Protein AF-G8RQY1-F1 (afdb_monomer)

Sequence (190 aa):
MSPGAAPQVNPARIDRARDELPDGYEVANIAGPVRTAVWWGFGAQSTADPPQCGVLADPVVDAASTRGWSGSGAGGIVYAVVSESAEGLDPAVSAECDRWSLSGGHADGTVTSTAAPTIEGAATVAMTTDTTTVVEGGTETHSHADTVVAHLRNHVVVVSVVTDPGSPNPRLGADFANELMVKTVAALRS

Solvent-accessible surface area (backbone atoms only — not comparable to full-atom values): 10119 Å² total; per-residue (Å²): 134,80,82,73,80,75,73,63,78,39,72,89,30,49,69,64,42,59,77,74,55,68,88,81,48,51,74,46,82,40,71,43,75,74,51,49,48,45,70,51,65,32,46,98,76,50,45,35,47,60,62,78,44,36,48,77,50,39,57,74,56,45,33,88,58,26,37,35,33,37,33,42,42,91,20,26,39,38,36,42,38,34,22,38,16,96,60,68,80,58,66,65,49,67,68,71,42,45,64,36,36,41,38,20,95,53,24,41,31,44,39,34,56,51,91,44,60,92,48,92,85,41,56,57,48,19,36,40,36,45,24,41,33,50,47,99,86,70,54,74,47,61,33,42,27,21,34,31,40,37,32,44,77,53,31,39,35,42,24,38,30,30,35,57,70,86,59,92,50,72,67,59,45,56,69,54,28,39,52,49,44,55,47,33,55,50,36,21,47,103

Radius of gyration: 16.2 Å; Cα contacts (8 Å, |Δi|>4): 430; chains: 1; bounding box: 56×38×37 Å

Secondary structure (DSSP, 8-state):
-PPPPPPPP-GGGGGGGGGGSPTTPEEEEE-S---HHHHTT--TT-EEESGGGHHHHS----TTT-EEEEEEETTEEEEEEEEE-S-PPPHHHHHH-SEEEEEETTEEEEEEEE-PPP-TT-EEEEEEEEEEEE-TTS-EEEEEEEEEEEEETTEEEEEEEEEPTT-SSPPP-HHHHHHHHHHHHHHHH-

Mean predicted aligned error: 4.66 Å

InterPro domains:
  IPR041313 Domain of unknown function DUF5642 [PF18702] (10-189)

Structure (mmCIF, N/CA/C/O backbone):
data_AF-G8RQY1-F1
#
_entry.id   AF-G8RQY1-F1
#
loop_
_atom_site.group_PDB
_atom_site.id
_atom_site.type_symbol
_atom_site.label_atom_id
_atom_site.label_alt_id
_atom_site.label_comp_id
_atom_site.label_asym_id
_atom_site.label_entity_id
_atom_site.label_seq_id
_atom_site.pdbx_PDB_ins_code
_atom_site.Cartn_x
_atom_site.Cartn_y
_atom_site.Cartn_z
_atom_site.occupancy
_atom_site.B_iso_or_equiv
_atom_site.auth_seq_id
_atom_site.auth_comp_id
_atom_site.auth_asym_id
_atom_site.auth_atom_id
_atom_site.pdbx_PDB_model_num
ATOM 1 N N . MET A 1 1 ? -32.869 -2.550 15.021 1.00 40.47 1 MET A N 1
ATOM 2 C CA . MET A 1 1 ? -31.566 -3.211 14.810 1.00 40.47 1 MET A CA 1
ATOM 3 C C . MET A 1 1 ? -30.500 -2.240 15.275 1.00 40.47 1 MET A C 1
ATOM 5 O O . MET A 1 1 ? -30.324 -1.214 14.636 1.00 40.47 1 MET A O 1
ATOM 9 N N . SER A 1 2 ? -29.889 -2.485 16.433 1.00 41.94 2 SER A N 1
ATOM 10 C CA . SER A 1 2 ? -28.715 -1.712 16.849 1.00 41.94 2 SER A CA 1
ATOM 11 C C . SER A 1 2 ? -27.546 -2.099 15.941 1.00 41.94 2 SER A C 1
ATOM 13 O O . SER A 1 2 ? -27.403 -3.293 15.669 1.00 41.94 2 SER A O 1
ATOM 15 N N . PRO A 1 3 ? -26.730 -1.153 15.449 1.00 50.34 3 PRO A N 1
ATOM 16 C CA . PRO A 1 3 ? -25.522 -1.512 14.723 1.00 50.34 3 PRO A CA 1
ATOM 17 C C . PRO A 1 3 ? -24.622 -2.311 15.672 1.00 50.34 3 PRO A C 1
ATOM 19 O O . PRO A 1 3 ? -24.328 -1.860 16.781 1.00 50.34 3 PRO A O 1
ATOM 22 N N . GLY A 1 4 ? -24.244 -3.528 15.271 1.00 50.59 4 GLY A N 1
ATOM 23 C CA . GLY A 1 4 ? -23.277 -4.329 16.015 1.00 50.59 4 GLY A CA 1
ATOM 24 C C . GLY A 1 4 ? -21.972 -3.548 16.164 1.00 50.59 4 GLY A C 1
ATOM 25 O O . GLY A 1 4 ? -21.551 -2.844 15.243 1.00 50.59 4 GLY A O 1
ATOM 26 N N . ALA A 1 5 ? -21.341 -3.622 17.336 1.00 59.84 5 ALA A N 1
ATOM 27 C CA . ALA A 1 5 ? -20.036 -3.008 17.534 1.00 59.84 5 ALA A CA 1
ATOM 28 C C . ALA A 1 5 ? -19.050 -3.635 16.538 1.00 59.84 5 ALA A C 1
ATOM 30 O O . ALA A 1 5 ? -18.829 -4.843 16.589 1.00 59.84 5 ALA A O 1
ATOM 31 N N . ALA A 1 6 ? -18.497 -2.840 15.610 1.00 62.38 6 ALA A N 1
ATOM 32 C CA . ALA A 1 6 ? -17.527 -3.394 14.668 1.00 62.38 6 ALA A CA 1
ATOM 33 C C . ALA A 1 6 ? -16.350 -4.028 15.433 1.00 62.38 6 ALA A C 1
ATOM 35 O O . ALA A 1 6 ? -15.959 -3.474 16.472 1.00 62.38 6 ALA A O 1
ATOM 36 N N . PRO A 1 7 ? -15.802 -5.152 14.931 1.00 71.31 7 PRO A N 1
ATOM 37 C CA . PRO A 1 7 ? -14.767 -5.909 15.621 1.00 71.31 7 PRO A CA 1
ATOM 38 C C . PRO A 1 7 ? -13.574 -5.030 16.000 1.00 71.31 7 PRO A C 1
ATOM 40 O O . PRO A 1 7 ? -13.134 -4.189 15.212 1.00 71.31 7 PRO A O 1
ATOM 43 N N . GLN A 1 8 ? -13.056 -5.220 17.212 1.00 87.31 8 GLN A N 1
ATOM 44 C CA . GLN A 1 8 ? -11.884 -4.498 17.698 1.00 87.31 8 GLN A CA 1
ATOM 45 C C . GLN A 1 8 ? -10.637 -4.925 16.910 1.00 87.31 8 GLN A C 1
ATOM 47 O O . GLN A 1 8 ? -10.380 -6.115 16.752 1.00 87.31 8 GLN A O 1
ATOM 52 N N . VAL A 1 9 ? -9.854 -3.954 16.439 1.00 94.81 9 VAL A N 1
ATOM 53 C CA . VAL A 1 9 ? -8.557 -4.190 15.789 1.00 94.81 9 VAL A CA 1
ATOM 54 C C . VAL A 1 9 ? -7.485 -4.375 16.864 1.00 94.81 9 VAL A C 1
ATOM 56 O O . VAL A 1 9 ? -7.380 -3.560 17.779 1.00 94.81 9 VAL A O 1
ATOM 59 N N . ASN A 1 10 ? -6.688 -5.441 16.758 1.00 95.81 10 ASN A N 1
ATOM 60 C CA . ASN A 1 10 ? -5.531 -5.696 17.613 1.00 95.81 10 ASN A CA 1
ATOM 61 C C . ASN A 1 10 ? -4.245 -5.799 16.768 1.00 95.81 10 ASN A C 1
ATOM 63 O O . ASN A 1 10 ? -3.972 -6.868 16.211 1.00 95.81 10 ASN A O 1
ATOM 67 N N . PRO A 1 11 ? -3.411 -4.740 16.731 1.00 95.88 11 PRO A N 1
ATOM 68 C CA . PRO A 1 11 ? -2.150 -4.716 15.986 1.00 95.88 11 PRO A CA 1
ATOM 69 C C . PRO A 1 11 ? -1.164 -5.841 16.317 1.00 95.88 11 PRO A C 1
ATOM 71 O O . PRO A 1 11 ? -0.344 -6.207 15.483 1.00 95.88 11 PRO A O 1
ATOM 74 N N . ALA A 1 12 ? -1.229 -6.433 17.516 1.00 95.81 12 ALA A N 1
ATOM 75 C CA . ALA A 1 12 ? -0.355 -7.546 17.896 1.00 95.81 12 ALA A CA 1
ATOM 76 C C . ALA A 1 12 ? -0.603 -8.831 17.086 1.00 95.81 12 ALA A C 1
ATOM 78 O O . ALA A 1 12 ? 0.172 -9.775 17.191 1.00 95.81 12 ALA A O 1
ATOM 79 N N . ARG A 1 13 ? -1.695 -8.898 16.318 1.00 97.25 13 ARG A N 1
ATOM 80 C CA . ARG A 1 13 ? -2.082 -10.087 15.551 1.00 97.25 13 ARG A CA 1
ATOM 81 C C . ARG A 1 13 ? -1.624 -10.056 14.096 1.00 97.25 13 ARG A C 1
ATOM 83 O O . ARG A 1 13 ? -1.858 -11.037 13.398 1.00 97.25 13 ARG A O 1
ATOM 90 N N . ILE A 1 14 ? -0.964 -8.983 13.651 1.00 97.69 14 ILE A N 1
ATOM 91 C CA . ILE A 1 14 ? -0.516 -8.850 12.256 1.00 97.69 14 ILE A CA 1
ATOM 92 C C . ILE A 1 14 ? 0.430 -9.976 11.816 1.00 97.69 14 ILE A C 1
ATOM 94 O O . ILE A 1 14 ? 0.436 -10.366 10.652 1.00 97.69 14 ILE A O 1
ATOM 98 N N . ASP A 1 15 ? 1.167 -10.563 12.758 1.00 97.19 15 ASP A N 1
ATOM 99 C CA . ASP A 1 15 ? 2.101 -11.653 12.474 1.00 97.19 15 ASP A CA 1
ATOM 100 C C . ASP A 1 15 ? 1.413 -12.952 12.047 1.00 97.19 15 ASP A C 1
ATOM 102 O O . ASP A 1 15 ? 2.039 -13.774 11.391 1.00 97.19 15 ASP A O 1
ATOM 106 N N . ARG A 1 16 ? 0.118 -13.129 12.339 1.00 97.62 16 ARG A N 1
ATOM 107 C CA . ARG A 1 16 ? -0.638 -14.302 11.869 1.00 97.62 16 ARG A CA 1
ATOM 108 C C . ARG A 1 16 ? -0.797 -14.320 10.350 1.00 97.62 16 ARG A C 1
ATOM 110 O O . ARG A 1 16 ? -0.898 -15.387 9.769 1.00 97.62 16 ARG A O 1
ATOM 117 N N . ALA A 1 17 ? -0.794 -13.154 9.702 1.00 97.56 17 ALA A N 1
ATOM 118 C CA . ALA A 1 17 ? -0.895 -13.072 8.247 1.00 97.56 17 ALA A CA 1
ATOM 119 C C . ALA A 1 17 ? 0.365 -13.591 7.527 1.00 97.56 17 ALA A C 1
ATOM 121 O O . ALA A 1 17 ? 0.333 -13.786 6.317 1.00 97.56 17 ALA A O 1
ATOM 122 N N . ARG A 1 18 ? 1.470 -13.830 8.251 1.00 96.12 18 ARG A N 1
ATOM 123 C CA . ARG A 1 18 ? 2.696 -14.421 7.689 1.00 96.12 18 ARG A CA 1
ATOM 124 C C . ARG A 1 18 ? 2.479 -15.850 7.202 1.00 96.12 18 ARG A C 1
ATOM 126 O O . ARG A 1 18 ? 3.169 -16.266 6.281 1.00 96.12 18 ARG A O 1
ATOM 133 N N . ASP A 1 19 ? 1.514 -16.560 7.787 1.00 95.88 19 ASP A N 1
ATOM 134 C CA . ASP A 1 19 ? 1.173 -17.939 7.414 1.00 95.88 19 ASP A CA 1
ATOM 135 C C . ASP A 1 19 ? 0.596 -18.034 5.986 1.00 95.88 19 ASP A C 1
ATOM 137 O O . ASP A 1 19 ? 0.471 -19.123 5.437 1.00 95.88 19 ASP A O 1
ATOM 141 N N . GLU A 1 20 ? 0.269 -16.891 5.374 1.00 97.06 20 GLU A N 1
ATOM 142 C CA . GLU A 1 20 ? -0.231 -16.783 4.001 1.00 97.06 20 GLU A CA 1
ATOM 143 C C . GLU A 1 20 ? 0.880 -16.589 2.962 1.00 97.06 20 GLU A C 1
ATOM 145 O O . GLU A 1 20 ? 0.609 -16.566 1.759 1.00 97.06 20 GLU A O 1
ATOM 150 N N . LEU A 1 21 ? 2.128 -16.402 3.405 1.00 96.94 21 LEU A N 1
ATOM 151 C CA . LEU A 1 21 ? 3.260 -16.289 2.496 1.00 96.94 21 LEU A CA 1
ATOM 152 C C . LEU A 1 21 ? 3.557 -17.639 1.833 1.00 96.94 21 LEU A C 1
ATOM 154 O O . LEU A 1 21 ? 3.423 -18.684 2.474 1.00 96.94 21 LEU A O 1
ATOM 158 N N . PRO A 1 22 ? 4.025 -17.635 0.573 1.00 95.12 22 PRO A N 1
ATOM 159 C CA . PRO A 1 22 ? 4.578 -18.835 -0.031 1.00 95.12 22 PRO A CA 1
ATOM 160 C C . PRO A 1 22 ? 5.730 -19.410 0.803 1.00 95.12 22 PRO A C 1
ATOM 162 O O . PRO A 1 22 ? 6.479 -18.680 1.460 1.00 95.12 22 PRO A O 1
ATOM 165 N N . ASP A 1 23 ? 5.914 -20.725 0.714 1.00 94.00 23 ASP A N 1
ATOM 166 C CA . ASP A 1 23 ? 7.031 -21.402 1.365 1.00 94.00 23 ASP A CA 1
ATOM 167 C C . ASP A 1 23 ? 8.382 -20.786 0.960 1.00 94.00 23 ASP A C 1
ATOM 169 O O . ASP A 1 23 ? 8.622 -20.441 -0.200 1.00 94.00 23 ASP A O 1
ATOM 173 N N . GLY A 1 24 ? 9.297 -20.690 1.928 1.00 93.94 24 GLY A N 1
ATOM 174 C CA . GLY A 1 24 ? 10.663 -20.206 1.705 1.00 93.94 24 GLY A CA 1
ATOM 175 C C . GLY A 1 24 ? 10.841 -18.688 1.777 1.00 93.94 24 GLY A C 1
ATOM 176 O O . GLY A 1 24 ? 11.950 -18.214 1.545 1.00 93.94 24 GLY A O 1
ATOM 177 N N . TYR A 1 25 ? 9.797 -17.931 2.121 1.00 96.38 25 TYR A N 1
ATOM 178 C CA . TYR A 1 25 ? 9.917 -16.499 2.389 1.00 96.38 25 TYR A CA 1
ATOM 179 C C . TYR A 1 25 ? 10.754 -16.215 3.648 1.00 96.38 25 TYR A C 1
ATOM 181 O O . TYR A 1 25 ? 10.514 -16.770 4.722 1.00 96.38 25 TYR A O 1
ATOM 189 N N . GLU A 1 26 ? 11.708 -15.293 3.533 1.00 97.19 26 GLU A N 1
ATOM 190 C CA . GLU A 1 26 ? 12.501 -14.780 4.650 1.00 97.19 26 GLU A CA 1
ATOM 191 C C . GLU A 1 26 ? 11.821 -13.549 5.252 1.00 97.19 26 GLU A C 1
ATOM 193 O O . GLU A 1 26 ? 11.654 -12.533 4.575 1.00 97.19 26 GLU A O 1
ATOM 198 N N . VAL A 1 27 ? 11.422 -13.635 6.525 1.00 97.94 27 VAL A N 1
ATOM 199 C CA . VAL A 1 27 ? 10.607 -12.604 7.185 1.00 97.94 27 VAL A CA 1
ATOM 200 C C . VAL A 1 27 ? 11.439 -11.714 8.108 1.00 97.94 27 VAL A C 1
ATOM 202 O O . VAL A 1 27 ? 12.188 -12.201 8.956 1.00 97.94 27 VAL A O 1
ATOM 205 N N . ALA A 1 28 ? 11.230 -10.401 8.007 1.00 97.19 28 ALA A N 1
ATOM 206 C CA . ALA A 1 28 ? 11.768 -9.391 8.912 1.00 97.19 28 ALA A CA 1
ATOM 207 C C . ALA A 1 28 ? 10.644 -8.541 9.522 1.00 97.19 28 ALA A C 1
ATOM 209 O O . ALA A 1 28 ? 9.610 -8.309 8.901 1.00 97.19 28 ALA A O 1
ATOM 210 N N . ASN A 1 29 ? 10.844 -8.051 10.747 1.00 96.50 29 ASN A N 1
ATOM 211 C CA . ASN A 1 29 ? 9.884 -7.154 11.394 1.00 96.50 29 ASN A CA 1
ATOM 212 C C . ASN A 1 29 ? 10.020 -5.724 10.852 1.00 96.50 29 ASN A C 1
ATOM 214 O O . ASN A 1 29 ? 11.132 -5.242 10.635 1.00 96.50 29 ASN A O 1
ATOM 218 N N . ILE A 1 30 ? 8.892 -5.025 10.734 1.00 94.38 30 ILE A N 1
ATOM 219 C CA . ILE A 1 30 ? 8.819 -3.602 10.398 1.00 94.38 30 ILE A CA 1
ATOM 220 C C . ILE A 1 30 ? 8.285 -2.817 11.595 1.00 94.38 30 ILE A C 1
ATOM 222 O O . ILE A 1 30 ? 7.293 -3.194 12.221 1.00 94.38 30 ILE A O 1
ATOM 226 N N . ALA A 1 31 ? 8.942 -1.694 11.875 1.00 89.12 31 ALA A N 1
ATOM 227 C CA . ALA A 1 31 ? 8.503 -0.671 12.813 1.00 89.12 31 ALA A CA 1
ATOM 228 C C . ALA A 1 31 ? 8.910 0.717 12.288 1.00 89.12 31 ALA A C 1
ATOM 230 O O . ALA A 1 31 ? 9.860 0.832 11.511 1.00 89.12 31 ALA A O 1
ATOM 231 N N . GLY A 1 32 ? 8.220 1.768 12.738 1.00 85.31 32 GLY A N 1
ATOM 232 C CA . GLY A 1 32 ? 8.498 3.150 12.340 1.00 85.31 32 GLY A CA 1
ATOM 233 C C . GLY A 1 32 ? 7.621 3.653 11.182 1.00 85.31 32 GLY A C 1
ATOM 234 O O . GLY A 1 32 ? 6.502 3.168 11.003 1.00 85.31 32 GLY A O 1
ATOM 235 N N . PRO A 1 33 ? 8.073 4.668 10.423 1.00 80.12 33 PRO A N 1
ATOM 236 C CA . PRO A 1 33 ? 7.257 5.293 9.382 1.00 80.12 33 PRO A CA 1
ATOM 237 C C . PRO A 1 33 ? 6.859 4.317 8.266 1.00 80.12 33 PRO A C 1
ATOM 239 O O . PRO A 1 33 ? 7.716 3.650 7.687 1.00 80.12 33 PRO A O 1
ATOM 242 N N . VAL A 1 34 ? 5.568 4.287 7.927 1.00 78.38 34 VAL A N 1
ATOM 243 C CA . VAL A 1 34 ? 5.056 3.599 6.733 1.00 78.38 34 VAL A CA 1
ATOM 244 C C . VAL A 1 34 ? 5.231 4.536 5.543 1.00 78.38 34 VAL A C 1
ATOM 246 O O . VAL A 1 34 ? 4.665 5.625 5.531 1.00 78.38 34 VAL A O 1
ATOM 249 N N . ARG A 1 35 ? 6.070 4.142 4.583 1.00 84.25 35 ARG A N 1
ATOM 250 C CA . ARG A 1 35 ? 6.384 4.920 3.377 1.00 84.25 35 ARG A CA 1
ATOM 251 C C . ARG A 1 35 ? 6.285 4.001 2.164 1.00 84.25 35 ARG A C 1
ATOM 253 O O . ARG A 1 35 ? 7.295 3.485 1.687 1.00 84.25 35 ARG A O 1
ATOM 260 N N . THR A 1 36 ? 5.069 3.740 1.707 1.00 91.25 36 THR A N 1
ATOM 261 C CA . THR A 1 36 ? 4.797 2.825 0.595 1.00 91.25 36 THR A CA 1
ATOM 262 C C . THR A 1 36 ? 5.439 3.313 -0.698 1.00 91.25 36 THR A C 1
ATOM 264 O O . THR A 1 36 ? 5.966 2.499 -1.453 1.00 91.25 36 THR A O 1
ATOM 267 N N . ALA A 1 37 ? 5.519 4.632 -0.911 1.00 92.88 37 ALA A N 1
ATOM 268 C CA . ALA A 1 37 ? 6.242 5.193 -2.053 1.00 92.88 37 ALA A CA 1
ATOM 269 C C . ALA A 1 37 ? 7.724 4.767 -2.069 1.00 92.88 37 ALA A C 1
ATOM 271 O O . ALA A 1 37 ? 8.289 4.520 -3.133 1.00 92.88 37 ALA A O 1
ATOM 272 N N . VAL A 1 38 ? 8.352 4.606 -0.898 1.00 92.19 38 VAL A N 1
ATOM 273 C CA . VAL A 1 38 ? 9.733 4.103 -0.807 1.00 92.19 38 VAL A CA 1
ATOM 274 C C . VAL A 1 38 ? 9.815 2.633 -1.209 1.00 92.19 38 VAL A C 1
ATOM 276 O O . VAL A 1 38 ? 10.755 2.239 -1.895 1.00 92.19 38 VAL A O 1
ATOM 279 N N . TRP A 1 39 ? 8.821 1.820 -0.846 1.00 92.94 39 TRP A N 1
ATOM 280 C CA . TRP A 1 39 ? 8.759 0.416 -1.269 1.00 92.94 39 TRP A CA 1
ATOM 281 C C . TRP A 1 39 ? 8.580 0.279 -2.784 1.00 92.94 39 TRP A C 1
ATOM 283 O O . TRP A 1 39 ? 9.136 -0.633 -3.385 1.00 92.94 39 TRP A O 1
ATOM 293 N N . TRP A 1 40 ? 7.887 1.222 -3.424 1.00 93.31 40 TRP A N 1
ATOM 294 C CA . TRP A 1 40 ? 7.738 1.275 -4.883 1.00 93.31 40 TRP A CA 1
ATOM 295 C C . TRP A 1 40 ? 9.004 1.734 -5.626 1.00 93.31 40 TRP A C 1
ATOM 297 O O . TRP A 1 40 ? 9.008 1.774 -6.857 1.00 93.31 40 TRP A O 1
ATOM 307 N N . GLY A 1 41 ? 10.075 2.073 -4.901 1.00 90.69 41 GLY A N 1
ATOM 308 C CA . GLY A 1 41 ? 11.366 2.473 -5.462 1.00 90.69 41 GLY A CA 1
ATOM 309 C C . GLY A 1 41 ? 11.616 3.982 -5.505 1.00 90.69 41 GLY A C 1
ATOM 310 O O . GLY A 1 41 ? 12.649 4.398 -6.029 1.00 90.69 41 GLY A O 1
ATOM 311 N N . PHE A 1 42 ? 10.726 4.809 -4.949 1.00 91.75 42 PHE A N 1
ATOM 312 C CA . PHE A 1 42 ? 10.936 6.256 -4.885 1.00 91.75 42 PHE A CA 1
ATOM 313 C C . PHE A 1 42 ? 11.776 6.680 -3.672 1.00 91.75 42 PHE A C 1
ATOM 315 O O . PHE A 1 42 ? 11.812 6.029 -2.629 1.00 91.75 42 PHE A O 1
ATOM 322 N N . GLY A 1 43 ? 12.440 7.832 -3.779 1.00 86.75 43 GLY A N 1
ATOM 323 C CA . GLY A 1 43 ? 13.086 8.465 -2.628 1.00 86.75 43 GLY A CA 1
ATOM 324 C C . GLY A 1 43 ? 12.072 9.040 -1.629 1.00 86.75 43 GLY A C 1
ATOM 325 O O . GLY A 1 43 ? 10.943 9.36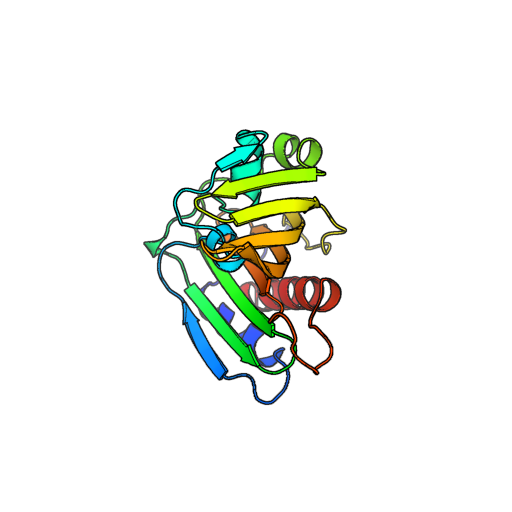3 -1.981 1.00 86.75 43 GLY A O 1
ATOM 326 N N . ALA A 1 44 ? 12.500 9.271 -0.383 1.00 83.12 44 ALA A N 1
ATOM 327 C CA . ALA A 1 44 ? 11.645 9.809 0.686 1.00 83.12 44 ALA A CA 1
ATOM 328 C C . ALA A 1 44 ? 11.082 11.229 0.434 1.00 83.12 44 ALA A C 1
ATOM 330 O O . ALA A 1 44 ? 10.252 11.699 1.212 1.00 83.12 44 ALA A O 1
ATOM 331 N N . GLN A 1 45 ? 11.550 11.916 -0.610 1.00 86.50 45 GLN A N 1
ATOM 332 C CA . GLN A 1 45 ? 11.096 13.246 -1.029 1.00 86.50 45 GLN A CA 1
ATOM 333 C C . GLN A 1 45 ? 10.293 13.194 -2.339 1.00 86.50 45 GLN A C 1
ATOM 335 O O . GLN A 1 45 ? 10.312 14.155 -3.105 1.00 86.50 45 GLN A O 1
ATOM 340 N N . SER A 1 46 ? 9.645 12.065 -2.637 1.00 92.81 46 SER A N 1
ATOM 341 C CA . SER A 1 46 ? 8.792 11.961 -3.815 1.00 92.81 46 SER A CA 1
ATOM 342 C C . SER A 1 46 ? 7.582 12.888 -3.733 1.00 92.81 46 SER A C 1
ATOM 344 O O . SER A 1 46 ? 7.065 13.193 -2.657 1.00 92.81 46 SER A O 1
ATOM 346 N N . THR A 1 47 ? 7.139 13.341 -4.897 1.00 95.12 47 THR A N 1
ATOM 347 C CA . THR A 1 47 ? 6.006 14.244 -5.065 1.00 95.12 47 THR A CA 1
ATOM 348 C C . THR A 1 47 ? 4.966 13.613 -5.967 1.00 95.12 47 THR A C 1
ATOM 350 O O . THR A 1 47 ? 5.296 13.087 -7.029 1.00 95.12 47 THR A O 1
ATOM 353 N N . ALA A 1 48 ? 3.712 13.679 -5.528 1.00 96.81 48 ALA A N 1
ATOM 354 C CA . ALA A 1 48 ? 2.560 13.273 -6.314 1.00 96.81 48 ALA A CA 1
ATOM 355 C C . ALA A 1 48 ? 2.112 14.404 -7.246 1.00 96.81 48 ALA A C 1
ATOM 357 O O . ALA A 1 48 ? 2.141 15.576 -6.863 1.00 96.81 48 ALA A O 1
ATOM 358 N N . ASP A 1 49 ? 1.635 14.041 -8.431 1.00 96.62 49 ASP A N 1
ATOM 359 C CA . ASP A 1 49 ? 0.893 14.924 -9.324 1.00 96.62 49 ASP A CA 1
ATOM 360 C C . ASP A 1 49 ? -0.391 14.209 -9.789 1.00 96.62 49 ASP A C 1
ATOM 362 O O . ASP A 1 49 ? -0.295 13.174 -10.461 1.00 96.62 49 ASP A O 1
ATOM 366 N N . PRO A 1 50 ? -1.586 14.704 -9.413 1.00 96.94 50 PRO A N 1
ATOM 367 C CA . PRO A 1 50 ? -1.826 15.863 -8.542 1.00 96.94 50 PRO A CA 1
ATOM 368 C C . PRO A 1 50 ? -1.355 15.668 -7.080 1.00 96.94 50 PRO A C 1
ATOM 370 O O . PRO A 1 50 ? -1.423 14.548 -6.566 1.00 96.94 50 PRO A O 1
ATOM 373 N N . PRO A 1 51 ? -0.938 16.733 -6.356 1.00 95.12 51 PRO A N 1
ATOM 374 C CA . PRO A 1 51 ? -0.399 16.612 -4.993 1.00 95.12 51 PRO A CA 1
ATOM 375 C C . PRO A 1 51 ? -1.329 15.926 -3.988 1.00 95.12 51 PRO A C 1
ATOM 377 O O . PRO A 1 51 ? -0.861 15.204 -3.107 1.00 95.12 51 PRO A O 1
ATOM 380 N N . GLN A 1 52 ? -2.645 16.109 -4.124 1.00 93.75 52 GLN A N 1
ATOM 381 C CA . GLN A 1 52 ? -3.633 15.500 -3.233 1.00 93.75 52 GLN A CA 1
ATOM 382 C C . GLN A 1 52 ? -3.653 13.966 -3.299 1.00 93.75 52 GLN A C 1
ATOM 384 O O . GLN A 1 52 ? -4.078 13.330 -2.340 1.00 93.75 52 GLN A O 1
ATOM 389 N N . CYS A 1 53 ? -3.153 13.359 -4.381 1.00 95.88 53 CYS A N 1
ATOM 390 C CA . CYS A 1 53 ? -3.126 11.905 -4.534 1.00 95.88 53 CYS A CA 1
ATOM 391 C C . CYS A 1 53 ? -2.029 11.225 -3.702 1.00 95.88 53 CYS A C 1
ATOM 393 O O . CYS A 1 53 ? -2.109 10.025 -3.446 1.00 95.88 53 CYS A O 1
ATOM 395 N N . GLY A 1 54 ? -1.039 11.980 -3.206 1.00 93.12 54 GLY A N 1
ATOM 396 C CA . GLY A 1 54 ? 0.088 11.428 -2.446 1.00 93.12 54 GLY A CA 1
ATOM 397 C C . GLY A 1 54 ? -0.312 10.695 -1.162 1.00 93.12 54 GLY A C 1
ATOM 398 O O . GLY A 1 54 ? 0.358 9.738 -0.777 1.00 93.12 54 GLY A O 1
ATOM 399 N N . VAL A 1 55 ? -1.434 11.077 -0.541 1.00 91.69 55 VAL A N 1
ATOM 400 C CA . VAL A 1 55 ? -1.961 10.412 0.666 1.00 91.69 55 VAL A CA 1
ATOM 401 C C . VAL A 1 55 ? -2.386 8.961 0.411 1.00 91.69 55 VAL A C 1
ATOM 403 O O . VAL A 1 55 ? -2.428 8.169 1.348 1.00 91.69 55 VAL A O 1
ATOM 406 N N . LEU A 1 56 ? -2.674 8.586 -0.843 1.00 92.50 56 LEU A N 1
ATOM 407 C CA . LEU A 1 56 ? -2.978 7.198 -1.193 1.00 92.50 56 LEU A CA 1
ATOM 408 C C . LEU A 1 56 ? -1.728 6.313 -1.134 1.00 92.50 56 LEU A C 1
ATOM 410 O O . LEU A 1 56 ? -1.825 5.163 -0.716 1.00 92.50 56 LEU A O 1
ATOM 414 N N . ALA A 1 57 ? -0.558 6.845 -1.506 1.00 90.69 57 ALA A N 1
ATOM 415 C CA . ALA A 1 57 ? 0.707 6.126 -1.373 1.00 90.69 57 ALA A CA 1
ATOM 416 C C . ALA A 1 57 ? 1.215 6.123 0.067 1.00 90.69 57 ALA A C 1
ATOM 418 O O . ALA A 1 57 ? 1.588 5.074 0.573 1.00 90.69 57 ALA A O 1
ATOM 419 N N . ASP A 1 58 ? 1.209 7.268 0.743 1.00 88.94 58 ASP A N 1
ATOM 420 C CA . ASP A 1 58 ? 1.731 7.398 2.103 1.00 88.94 58 ASP A CA 1
ATOM 421 C C . ASP A 1 58 ? 0.624 7.950 3.027 1.00 88.94 58 ASP A C 1
ATOM 423 O O . ASP A 1 58 ? 0.559 9.163 3.255 1.00 88.94 58 ASP A O 1
ATOM 427 N N . PRO A 1 59 ? -0.275 7.091 3.551 1.00 88.81 59 PRO A N 1
ATOM 428 C CA . PRO A 1 59 ? -1.355 7.529 4.431 1.00 88.81 59 PRO A CA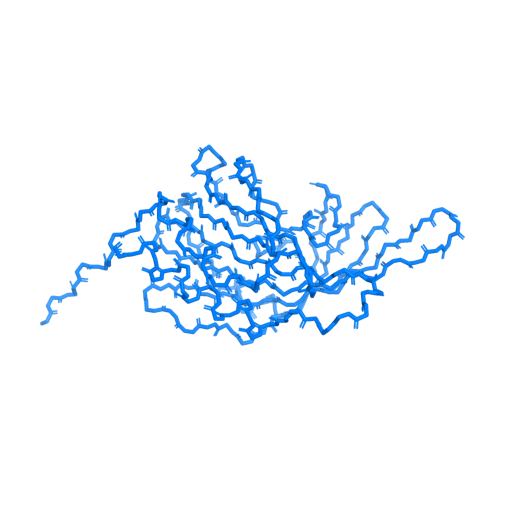 1
ATOM 429 C C . PRO A 1 59 ? -0.816 8.119 5.740 1.00 88.81 59 PRO A C 1
ATOM 431 O O . PRO A 1 59 ? 0.191 7.666 6.289 1.00 88.81 59 PRO A O 1
ATOM 434 N N . VAL A 1 60 ? -1.523 9.117 6.279 1.00 88.62 60 VAL A N 1
ATOM 435 C CA . VAL A 1 60 ? -1.158 9.767 7.545 1.00 88.62 60 VAL A 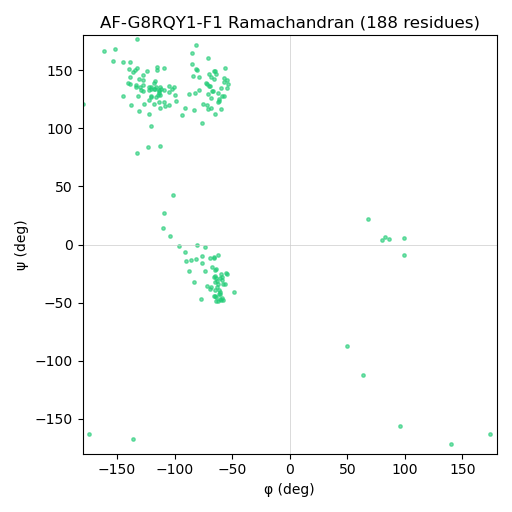CA 1
ATOM 436 C C . VAL A 1 60 ? -1.412 8.806 8.708 1.00 88.62 60 VAL A C 1
ATOM 438 O O . VAL A 1 60 ? -2.549 8.415 8.978 1.00 88.62 60 VAL A O 1
ATOM 441 N N . VAL A 1 61 ? -0.345 8.421 9.409 1.00 92.38 61 VAL A N 1
ATOM 442 C CA . VAL A 1 61 ? -0.376 7.449 10.512 1.00 92.38 61 VAL A CA 1
ATOM 443 C C . VAL A 1 61 ? 0.523 7.885 11.669 1.00 92.38 61 VAL A C 1
ATOM 445 O O . VAL A 1 61 ? 1.494 8.620 11.473 1.00 92.38 61 VAL A O 1
ATOM 448 N N . ASP A 1 62 ? 0.249 7.385 12.874 1.00 93.62 62 ASP A N 1
ATOM 449 C CA . ASP A 1 62 ? 1.207 7.456 13.978 1.00 93.62 62 ASP A CA 1
ATOM 450 C C . ASP A 1 62 ? 2.312 6.410 13.775 1.00 93.62 62 ASP A C 1
ATOM 452 O O . ASP A 1 62 ? 2.127 5.217 14.025 1.00 93.62 62 ASP A O 1
ATOM 456 N N . ALA A 1 63 ? 3.494 6.860 13.356 1.00 91.62 63 ALA A N 1
ATOM 457 C CA . ALA A 1 63 ? 4.644 5.992 13.113 1.00 91.62 63 ALA A CA 1
ATOM 458 C C . ALA A 1 63 ? 5.105 5.199 14.353 1.00 91.62 63 ALA A C 1
ATOM 460 O O . ALA A 1 63 ? 5.712 4.137 14.199 1.00 91.62 63 ALA A O 1
ATOM 461 N N . ALA A 1 64 ? 4.840 5.683 15.574 1.00 94.75 64 ALA A N 1
ATOM 462 C CA . ALA A 1 64 ? 5.197 4.972 16.804 1.00 94.75 64 ALA A CA 1
ATOM 463 C C . ALA A 1 64 ? 4.294 3.754 17.063 1.00 94.75 64 ALA A C 1
ATOM 465 O O . ALA A 1 64 ? 4.695 2.820 17.761 1.00 94.75 64 ALA A O 1
ATOM 466 N N . SER A 1 65 ? 3.093 3.750 16.482 1.00 95.31 65 SER A N 1
ATOM 467 C CA . SER A 1 65 ? 2.126 2.657 16.596 1.00 95.31 65 SER A CA 1
ATOM 468 C C . SER A 1 65 ? 2.334 1.545 15.560 1.00 95.31 65 SER A C 1
ATOM 470 O O . SER A 1 65 ? 1.770 0.459 15.714 1.00 95.31 65 SER A O 1
ATOM 472 N N . THR A 1 66 ? 3.147 1.797 14.525 1.00 96.56 66 THR A N 1
ATOM 473 C CA . THR A 1 66 ? 3.352 0.871 13.407 1.00 96.56 66 THR A CA 1
ATOM 474 C C . THR A 1 66 ? 3.875 -0.476 13.879 1.00 96.56 66 THR A C 1
ATOM 476 O O . THR A 1 66 ? 4.917 -0.575 14.535 1.00 96.56 66 THR A O 1
ATOM 479 N N . ARG A 1 67 ? 3.186 -1.531 13.455 1.00 97.44 67 ARG A N 1
ATOM 480 C CA . ARG A 1 67 ? 3.635 -2.917 13.559 1.00 97.44 67 ARG A CA 1
ATOM 481 C C . ARG A 1 67 ? 3.473 -3.593 12.219 1.00 97.44 67 ARG A C 1
ATOM 483 O O . ARG A 1 67 ? 2.480 -3.374 11.534 1.00 97.44 67 ARG A O 1
ATOM 490 N N . GLY A 1 68 ? 4.408 -4.456 11.869 1.00 97.44 68 GLY A N 1
ATOM 491 C CA . GLY A 1 68 ? 4.277 -5.239 10.660 1.00 97.44 68 GLY A CA 1
ATOM 492 C C . GLY A 1 68 ? 5.506 -6.059 10.365 1.00 97.44 68 GLY A C 1
ATOM 493 O O . GLY A 1 68 ? 6.371 -6.269 11.220 1.00 97.44 68 GLY A O 1
ATOM 494 N N . TRP A 1 69 ? 5.573 -6.509 9.128 1.00 97.88 69 TRP A N 1
ATOM 495 C CA . TRP A 1 69 ? 6.640 -7.354 8.639 1.00 97.88 69 TRP A CA 1
ATOM 496 C C . TRP A 1 69 ? 6.825 -7.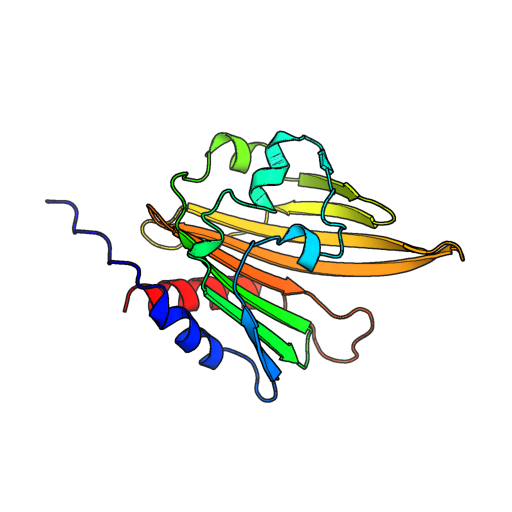176 7.134 1.00 97.88 69 TRP A C 1
ATOM 498 O O . TRP A 1 69 ? 5.915 -6.739 6.425 1.00 97.88 69 TRP A O 1
ATOM 508 N N . SER A 1 70 ? 8.017 -7.521 6.660 1.00 97.69 70 SER A N 1
ATOM 509 C CA . SER A 1 70 ? 8.267 -7.831 5.258 1.00 97.69 70 SER A CA 1
ATOM 510 C C . SER A 1 70 ? 8.665 -9.290 5.105 1.00 97.69 70 SER A C 1
ATOM 512 O O . SER A 1 70 ? 9.210 -9.890 6.029 1.00 97.69 70 SER A O 1
ATOM 514 N N . GLY A 1 71 ? 8.393 -9.856 3.938 1.00 96.94 71 GLY A N 1
ATOM 515 C CA . GLY A 1 71 ? 8.836 -11.179 3.535 1.00 96.94 71 GLY A CA 1
ATOM 516 C C . GLY A 1 71 ? 9.446 -11.109 2.142 1.00 96.94 71 GLY A C 1
ATOM 517 O O . GLY A 1 71 ? 8.810 -10.582 1.234 1.00 96.94 71 GLY A O 1
ATOM 518 N N . SER A 1 72 ? 10.657 -11.627 1.963 1.00 95.62 72 SER A N 1
ATOM 519 C CA . SER A 1 72 ? 11.311 -11.714 0.653 1.00 95.62 72 SER A CA 1
ATOM 520 C C . SER A 1 72 ? 11.378 -13.163 0.191 1.00 95.62 72 SER A C 1
ATOM 522 O O . SER A 1 72 ? 11.770 -14.035 0.965 1.00 95.62 72 SER A O 1
ATOM 524 N N . GLY A 1 73 ? 11.015 -13.430 -1.060 1.00 94.00 73 GLY A N 1
ATOM 525 C CA . GLY A 1 73 ? 11.049 -14.776 -1.614 1.00 94.00 73 GLY A CA 1
ATOM 526 C C . GLY A 1 73 ? 10.727 -14.819 -3.103 1.00 94.00 73 GLY A C 1
ATOM 527 O O . GLY A 1 73 ? 10.800 -13.816 -3.818 1.00 94.00 73 GLY A O 1
ATOM 528 N N . ALA A 1 74 ? 10.392 -16.013 -3.590 1.00 91.56 74 ALA A N 1
ATOM 529 C CA . ALA A 1 74 ? 10.041 -16.213 -4.990 1.00 91.56 74 ALA A CA 1
ATOM 530 C C . ALA A 1 74 ? 8.788 -15.404 -5.363 1.00 91.56 74 ALA A C 1
ATOM 532 O O . ALA A 1 74 ? 7.723 -15.602 -4.788 1.00 91.56 74 ALA A O 1
ATOM 533 N N . GLY A 1 75 ? 8.924 -14.531 -6.363 1.00 89.75 75 GLY A N 1
ATOM 534 C CA . GLY A 1 75 ? 7.828 -13.708 -6.879 1.00 89.75 75 GLY A CA 1
ATOM 535 C C . GLY A 1 75 ? 7.793 -12.273 -6.349 1.00 89.75 75 GLY A C 1
ATOM 536 O O . GLY A 1 75 ? 7.052 -11.471 -6.915 1.00 89.75 75 GLY A O 1
ATOM 537 N N . GLY A 1 76 ? 8.613 -11.919 -5.350 1.00 93.69 76 GLY A N 1
ATOM 538 C CA . GLY A 1 76 ? 8.798 -10.535 -4.903 1.00 93.69 76 GLY A CA 1
ATOM 539 C C . GLY A 1 76 ? 8.908 -10.364 -3.387 1.00 93.69 76 GLY A C 1
ATOM 540 O O . GLY A 1 76 ? 8.968 -11.334 -2.628 1.00 93.69 76 GLY A O 1
ATOM 541 N N . ILE A 1 77 ? 8.907 -9.105 -2.953 1.00 95.38 77 ILE A N 1
ATOM 542 C CA . ILE A 1 77 ? 8.893 -8.702 -1.546 1.00 95.38 77 ILE A CA 1
ATOM 543 C C . ILE A 1 77 ? 7.465 -8.327 -1.158 1.00 95.38 77 ILE A C 1
ATOM 545 O O . ILE A 1 77 ? 6.828 -7.506 -1.812 1.00 95.38 77 ILE A O 1
ATOM 549 N N . VAL A 1 78 ? 6.974 -8.907 -0.073 1.00 97.56 78 VAL A N 1
ATOM 550 C CA . VAL A 1 78 ? 5.662 -8.618 0.505 1.00 97.56 78 VAL A CA 1
ATOM 551 C C . VAL A 1 78 ? 5.854 -7.778 1.758 1.00 97.56 78 VAL A C 1
ATOM 553 O O . VAL A 1 78 ? 6.715 -8.081 2.577 1.00 97.56 78 VAL A O 1
ATOM 556 N N . TYR A 1 79 ? 5.036 -6.751 1.930 1.00 97.94 79 TYR A N 1
ATOM 557 C CA . TYR A 1 79 ? 4.957 -5.901 3.111 1.00 97.94 79 TYR A CA 1
ATOM 558 C C . TYR A 1 79 ? 3.543 -5.989 3.672 1.00 97.94 79 TYR A C 1
ATOM 560 O O . TYR A 1 79 ? 2.582 -5.886 2.912 1.00 97.94 79 TYR A O 1
ATOM 568 N N . ALA A 1 80 ? 3.407 -6.126 4.988 1.00 98.38 80 ALA A N 1
ATOM 569 C CA . ALA A 1 80 ? 2.132 -5.982 5.680 1.00 98.38 80 ALA A CA 1
ATOM 570 C C . ALA A 1 80 ? 2.345 -5.188 6.968 1.00 98.38 80 ALA A C 1
ATOM 572 O O . ALA A 1 80 ? 3.107 -5.598 7.847 1.00 98.38 80 ALA A O 1
ATOM 573 N N . VAL A 1 81 ? 1.676 -4.045 7.087 1.00 98.12 81 VAL A N 1
ATOM 574 C CA . VAL A 1 81 ? 1.779 -3.157 8.250 1.00 98.12 81 VAL A CA 1
ATOM 575 C C . VAL A 1 81 ? 0.405 -2.701 8.716 1.00 98.12 81 VAL A C 1
ATOM 577 O O . VAL A 1 81 ? -0.525 -2.566 7.925 1.00 98.12 81 VAL A O 1
ATOM 580 N N . VAL A 1 82 ? 0.290 -2.439 10.012 1.00 97.69 82 VAL A N 1
ATOM 581 C CA . VAL A 1 82 ? -0.844 -1.774 10.644 1.00 97.69 82 VAL A CA 1
ATOM 582 C C . VAL A 1 82 ? -0.321 -0.649 11.523 1.00 97.69 82 VAL A C 1
ATOM 584 O O . VAL A 1 82 ? 0.625 -0.841 12.291 1.00 97.69 82 VAL A O 1
ATOM 587 N N . SER A 1 83 ? -0.966 0.505 11.437 1.00 96.88 83 SER A N 1
ATOM 588 C CA . SER A 1 83 ? -0.662 1.674 12.257 1.00 96.88 83 SER A CA 1
ATOM 589 C C . SER A 1 83 ? -1.961 2.345 12.682 1.00 96.88 83 SER A C 1
ATOM 591 O O . SER A 1 83 ? -2.970 2.267 11.980 1.00 96.88 83 SER A O 1
ATOM 593 N N . GLU A 1 84 ? -1.957 3.004 13.831 1.00 95.50 84 GLU A N 1
ATOM 594 C CA . GLU A 1 84 ? -3.030 3.904 14.229 1.00 95.50 84 GLU A CA 1
ATOM 595 C C . GLU A 1 84 ? -3.071 5.116 13.293 1.00 95.50 84 GLU A C 1
ATOM 597 O O . GLU A 1 84 ? -2.043 5.637 12.851 1.00 95.50 84 GLU A O 1
ATOM 602 N N . SER A 1 85 ? -4.281 5.570 12.989 1.00 92.56 85 SER A N 1
ATOM 603 C CA . SER A 1 85 ? -4.526 6.802 12.252 1.00 92.56 85 SER A CA 1
ATOM 604 C C . SER A 1 85 ? -5.723 7.522 12.851 1.00 92.56 85 SER A C 1
ATOM 606 O O . SER A 1 85 ? -6.726 6.903 13.213 1.00 92.56 85 SER A O 1
ATOM 608 N N . ALA A 1 86 ? -5.608 8.843 12.960 1.00 84.56 86 ALA A N 1
ATOM 609 C CA . ALA A 1 86 ? -6.718 9.704 13.347 1.00 84.56 86 ALA A CA 1
ATOM 610 C C . ALA A 1 86 ? -7.644 10.024 12.161 1.00 84.56 86 ALA A C 1
ATOM 612 O O . ALA A 1 86 ? -8.740 10.546 12.369 1.00 84.56 86 ALA A O 1
ATOM 613 N N . GLU A 1 87 ? -7.211 9.719 10.935 1.00 80.88 87 GLU A N 1
ATOM 614 C CA . GLU A 1 87 ? -7.854 10.148 9.699 1.00 80.88 87 GLU A CA 1
ATOM 615 C C . GLU A 1 87 ? -8.340 8.9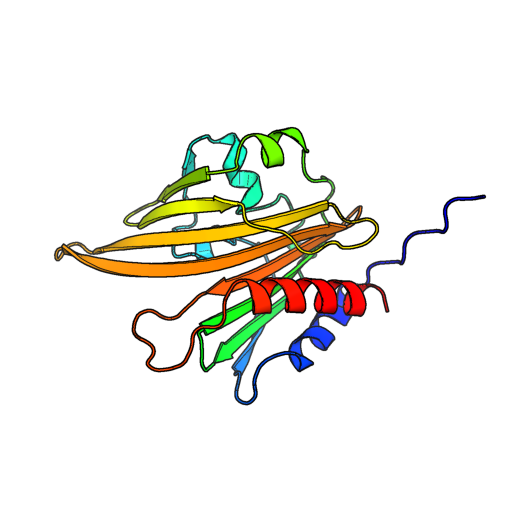42 8.885 1.00 80.88 87 GLU A C 1
ATOM 617 O O . GLU A 1 87 ? -7.654 7.935 8.697 1.00 80.88 87 GLU A O 1
ATOM 622 N N . GLY A 1 88 ? -9.578 9.042 8.402 1.00 83.38 88 GLY A N 1
ATOM 623 C CA . GLY A 1 88 ? -10.102 8.121 7.402 1.00 83.38 88 GLY A CA 1
ATOM 624 C C . GLY A 1 88 ? -9.650 8.518 5.998 1.00 83.38 88 GLY A C 1
ATOM 625 O O . GLY A 1 88 ? -9.115 9.601 5.783 1.00 83.38 88 GLY A O 1
ATOM 626 N N . LEU A 1 89 ? -9.921 7.650 5.028 1.00 87.38 89 LEU A N 1
ATOM 627 C CA . LEU A 1 89 ? -9.781 7.998 3.620 1.00 87.38 89 LEU A CA 1
ATOM 628 C C . LEU A 1 89 ? -10.841 9.031 3.226 1.00 87.38 89 LEU A C 1
ATOM 630 O O . LEU A 1 89 ? -12.034 8.769 3.398 1.00 87.38 89 LEU A O 1
ATOM 634 N N . ASP A 1 90 ? -10.417 10.160 2.659 1.00 89.69 90 ASP A N 1
ATOM 635 C CA . ASP A 1 90 ? -11.330 11.085 1.988 1.00 89.69 90 ASP A CA 1
ATOM 636 C C . ASP A 1 90 ? -11.866 10.429 0.698 1.00 89.69 90 ASP A C 1
ATOM 638 O O . ASP A 1 90 ? -11.083 10.134 -0.215 1.00 89.69 90 ASP A O 1
ATOM 642 N N . PRO A 1 91 ? -13.189 10.194 0.583 1.00 87.00 91 PRO A N 1
ATOM 643 C CA . PRO A 1 91 ? -13.771 9.592 -0.610 1.00 87.00 91 PRO A CA 1
ATOM 644 C C . PRO A 1 91 ? -13.512 10.401 -1.887 1.00 87.00 91 PRO A C 1
ATOM 646 O O . PRO A 1 91 ? -13.397 9.801 -2.956 1.00 87.00 91 PRO A O 1
ATOM 649 N N . ALA A 1 92 ? -13.392 11.731 -1.796 1.00 90.31 92 ALA A N 1
ATOM 650 C CA . ALA A 1 92 ? -13.116 12.578 -2.955 1.00 90.31 92 ALA A CA 1
ATOM 651 C C . ALA A 1 92 ? -11.735 12.273 -3.546 1.00 90.31 92 ALA A C 1
ATOM 653 O O . ALA A 1 92 ? -11.620 12.061 -4.751 1.00 90.31 92 ALA A O 1
ATOM 654 N N . VAL A 1 93 ? -10.714 12.121 -2.695 1.00 90.25 93 VAL A N 1
ATOM 655 C CA . VAL A 1 93 ? -9.360 11.743 -3.130 1.00 90.25 93 VAL A CA 1
ATOM 656 C C . VAL A 1 93 ? -9.383 10.396 -3.851 1.00 90.25 93 VAL A C 1
ATOM 658 O O . VAL A 1 93 ? -8.827 10.272 -4.937 1.00 90.25 93 VAL A O 1
ATOM 661 N N . SER A 1 94 ? -10.078 9.395 -3.302 1.00 85.00 94 SER A N 1
ATOM 662 C CA . SER A 1 94 ? -10.164 8.075 -3.945 1.00 85.00 94 SER A CA 1
ATOM 663 C C . SER A 1 94 ? -10.885 8.088 -5.298 1.00 85.00 94 SER A C 1
ATOM 665 O O . SER A 1 94 ? -10.576 7.270 -6.157 1.00 85.00 94 SER A O 1
ATOM 667 N N . ALA A 1 95 ? -11.823 9.017 -5.505 1.00 87.94 95 ALA A N 1
ATOM 668 C CA . ALA A 1 95 ? -12.560 9.148 -6.760 1.00 87.94 95 ALA A CA 1
ATOM 669 C C . ALA A 1 95 ? -11.791 9.952 -7.823 1.00 87.94 95 ALA A C 1
ATOM 671 O O . ALA A 1 95 ? -11.939 9.695 -9.015 1.00 87.94 95 ALA A O 1
ATOM 672 N N . GLU A 1 96 ? -10.989 10.931 -7.403 1.00 92.44 96 GLU A N 1
ATOM 673 C CA . GLU A 1 96 ? -10.247 11.828 -8.297 1.00 92.44 96 GLU A CA 1
ATOM 674 C C . GLU A 1 96 ? -8.871 11.278 -8.700 1.00 92.44 96 GLU A C 1
ATOM 676 O O . GLU A 1 96 ? -8.340 11.651 -9.745 1.00 92.44 96 GLU A O 1
ATOM 681 N N . CYS A 1 97 ? -8.303 10.367 -7.907 1.00 95.94 97 CYS A N 1
ATOM 682 C CA . CYS A 1 97 ? -6.958 9.819 -8.094 1.00 95.94 97 CYS A CA 1
ATOM 683 C C . CYS A 1 97 ? -6.958 8.418 -8.733 1.00 95.94 97 CYS A C 1
ATOM 685 O O . CYS A 1 97 ? -6.196 7.539 -8.328 1.00 95.94 97 CYS A O 1
ATOM 687 N N . ASP A 1 98 ? -7.796 8.197 -9.753 1.00 95.25 98 ASP A N 1
ATOM 688 C CA . ASP A 1 98 ? -7.846 6.920 -10.487 1.00 95.25 98 ASP A CA 1
ATOM 689 C C . ASP A 1 98 ? -6.522 6.615 -11.208 1.00 95.25 98 ASP A C 1
ATOM 691 O O . ASP A 1 98 ? -6.053 5.481 -11.222 1.00 95.25 98 ASP A O 1
ATOM 695 N N . ARG A 1 99 ? -5.860 7.645 -11.743 1.00 97.44 99 ARG A N 1
ATOM 696 C CA . ARG A 1 99 ? -4.513 7.549 -12.310 1.00 97.44 99 ARG A CA 1
ATOM 697 C C . ARG A 1 99 ? -3.740 8.829 -12.033 1.00 97.44 99 ARG A C 1
ATOM 699 O O . ARG A 1 99 ? -4.217 9.916 -12.345 1.00 97.44 99 ARG A O 1
ATOM 706 N N . TRP A 1 100 ? -2.547 8.695 -11.476 1.00 97.88 100 TRP A N 1
ATOM 707 C CA . TRP A 1 100 ? -1.708 9.820 -11.065 1.00 97.88 100 TRP A CA 1
ATOM 708 C C . TRP A 1 100 ? -0.228 9.435 -11.127 1.00 97.88 100 TRP A C 1
ATOM 710 O O . TRP A 1 100 ? 0.111 8.267 -11.330 1.00 97.88 100 TRP A O 1
ATOM 720 N N . SER A 1 101 ? 0.667 10.412 -11.012 1.00 97.50 101 SER A N 1
ATOM 721 C CA . SER A 1 101 ? 2.113 10.183 -11.110 1.00 97.50 101 SER A CA 1
ATOM 722 C C . SER A 1 101 ? 2.846 10.471 -9.811 1.00 97.50 101 SER A C 1
ATOM 724 O O . SER A 1 101 ? 2.463 11.359 -9.050 1.00 97.50 101 SER A O 1
ATOM 726 N N . LEU A 1 102 ? 3.941 9.745 -9.604 1.00 96.88 102 LEU A N 1
ATOM 727 C CA . LEU A 1 102 ? 4.952 10.019 -8.591 1.00 96.88 102 LEU A CA 1
ATOM 728 C C . LEU A 1 102 ? 6.281 10.294 -9.278 1.00 96.88 102 LEU A C 1
ATOM 730 O O . LEU A 1 102 ? 6.661 9.586 -10.208 1.00 96.88 102 LEU A O 1
ATOM 734 N N . SER A 1 103 ? 7.008 11.279 -8.775 1.00 95.44 103 SER A N 1
ATOM 735 C CA . SER A 1 103 ? 8.379 11.562 -9.190 1.00 95.44 103 SER A CA 1
ATOM 736 C C . SER A 1 103 ? 9.249 11.840 -7.972 1.00 95.44 103 SER A C 1
ATOM 738 O O . SER A 1 103 ? 8.775 12.340 -6.951 1.00 95.44 103 SER A O 1
ATOM 740 N N . GLY A 1 104 ? 10.529 11.486 -8.033 1.00 91.75 104 GLY A N 1
ATOM 741 C CA . GLY A 1 104 ? 11.463 11.740 -6.942 1.00 91.75 104 GLY A CA 1
ATOM 742 C C . GLY A 1 104 ? 12.877 11.253 -7.233 1.00 91.75 104 GLY A C 1
ATOM 743 O O . GLY A 1 104 ? 13.115 10.061 -7.417 1.00 91.75 104 GLY A O 1
ATOM 744 N N . GLY A 1 105 ? 13.844 12.173 -7.200 1.00 87.81 105 GLY A N 1
ATOM 745 C CA . GLY A 1 105 ? 15.241 11.862 -7.502 1.00 87.81 105 GLY A CA 1
ATOM 746 C C . GLY A 1 105 ? 15.407 11.401 -8.950 1.00 87.81 105 GLY A C 1
ATOM 747 O O . GLY A 1 105 ? 15.231 12.196 -9.865 1.00 87.81 105 GLY A O 1
ATOM 748 N N . HIS A 1 106 ? 15.753 10.127 -9.132 1.00 88.94 106 HIS A N 1
ATOM 749 C CA . HIS A 1 106 ? 15.948 9.484 -10.437 1.00 88.94 106 HIS A CA 1
ATOM 750 C C . HIS A 1 106 ? 14.790 8.566 -10.849 1.00 88.94 106 HIS A C 1
ATOM 752 O O . HIS A 1 106 ? 14.932 7.815 -11.813 1.00 88.94 106 HIS A O 1
ATOM 758 N N . ALA A 1 107 ? 13.701 8.564 -10.077 1.00 92.75 107 ALA A N 1
ATOM 759 C CA . ALA A 1 107 ? 12.559 7.691 -10.283 1.00 92.75 107 ALA A CA 1
ATOM 760 C C . ALA A 1 107 ? 11.321 8.496 -10.685 1.00 92.75 107 ALA A C 1
ATOM 762 O O . ALA A 1 107 ? 10.965 9.470 -10.018 1.00 92.75 107 ALA A O 1
ATOM 763 N N . ASP A 1 108 ? 10.640 8.022 -11.720 1.00 95.06 108 ASP A N 1
ATOM 764 C CA . ASP A 1 108 ? 9.325 8.477 -12.156 1.00 95.06 108 ASP A CA 1
ATOM 765 C C . ASP A 1 108 ? 8.408 7.260 -12.277 1.00 95.06 108 ASP A C 1
ATOM 767 O O . ASP A 1 108 ? 8.842 6.169 -12.652 1.00 95.06 108 ASP A O 1
ATOM 771 N N . GLY A 1 109 ? 7.126 7.418 -11.977 1.00 95.94 109 GLY A N 1
ATOM 772 C CA . GLY A 1 109 ? 6.185 6.322 -12.131 1.00 95.94 109 GLY A CA 1
ATOM 773 C C . GLY A 1 109 ? 4.737 6.754 -12.175 1.00 95.94 109 GLY A C 1
ATOM 774 O O . GLY A 1 109 ? 4.372 7.893 -11.881 1.00 95.94 109 GLY A O 1
ATOM 775 N N . THR A 1 110 ? 3.908 5.806 -12.587 1.00 97.88 110 THR A N 1
ATOM 776 C CA . THR A 1 110 ? 2.458 5.962 -12.667 1.00 97.88 110 THR A CA 1
ATOM 777 C C . THR A 1 110 ? 1.814 5.040 -11.648 1.00 97.88 110 THR A C 1
ATOM 779 O O . THR A 1 110 ? 2.117 3.851 -11.610 1.00 97.88 110 THR A O 1
ATOM 782 N N . VAL A 1 111 ? 0.882 5.587 -10.880 1.00 97.88 111 VAL A N 1
ATOM 783 C CA . VAL A 1 111 ? -0.008 4.848 -9.993 1.00 97.88 111 VAL A CA 1
ATOM 784 C C . VAL A 1 111 ? -1.387 4.799 -10.643 1.00 97.88 111 VAL A C 1
ATOM 786 O O . VAL A 1 111 ? -1.899 5.817 -11.111 1.00 97.88 111 VAL A O 1
ATOM 789 N N . THR A 1 112 ? -1.986 3.614 -10.704 1.00 97.94 112 THR A N 1
ATOM 790 C CA . THR A 1 112 ? -3.340 3.404 -11.232 1.00 97.94 112 THR A CA 1
ATOM 791 C C . THR A 1 112 ? -4.170 2.651 -10.204 1.00 97.94 112 THR A C 1
ATOM 793 O O . THR A 1 112 ? -3.720 1.640 -9.671 1.00 97.94 112 THR A O 1
ATOM 796 N N . SER A 1 113 ? -5.375 3.133 -9.930 1.00 96.44 113 SER A N 1
ATOM 797 C CA . SER A 1 113 ? -6.335 2.455 -9.068 1.00 96.44 113 SER A CA 1
ATOM 798 C C . SER A 1 113 ? -6.837 1.171 -9.728 1.00 96.44 113 SER A C 1
ATOM 800 O O . SER A 1 113 ? -7.010 1.084 -10.944 1.00 96.44 113 SER A O 1
ATOM 802 N N . THR A 1 114 ? -7.069 0.148 -8.915 1.00 96.81 114 THR A N 1
ATOM 803 C CA . THR A 1 114 ? -7.568 -1.159 -9.351 1.00 96.81 114 THR A CA 1
ATOM 804 C C . THR A 1 114 ? -8.718 -1.621 -8.458 1.00 96.81 114 THR A C 1
ATOM 806 O O . THR A 1 114 ? -9.123 -0.943 -7.511 1.00 96.81 114 THR A O 1
ATOM 809 N N . ALA A 1 115 ? -9.309 -2.773 -8.783 1.00 95.94 115 ALA A N 1
ATOM 810 C CA . ALA A 1 115 ? -10.393 -3.329 -7.986 1.00 95.94 115 ALA A CA 1
ATOM 811 C C . ALA A 1 115 ? -9.892 -3.713 -6.581 1.00 95.94 115 ALA A C 1
ATOM 813 O O . ALA A 1 115 ? -9.117 -4.656 -6.421 1.00 95.94 115 ALA A O 1
ATOM 814 N N . ALA A 1 116 ? -10.367 -2.984 -5.570 1.00 96.00 116 ALA A N 1
ATOM 815 C CA . ALA A 1 116 ? -10.055 -3.237 -4.169 1.00 96.00 116 ALA A CA 1
ATOM 816 C C . ALA A 1 116 ? -10.920 -4.368 -3.580 1.00 96.00 116 ALA A C 1
ATOM 818 O O . ALA A 1 116 ? -12.079 -4.542 -3.983 1.00 96.00 116 ALA A O 1
ATOM 819 N N . PRO A 1 117 ? -10.412 -5.124 -2.589 1.00 97.88 117 PRO A N 1
ATOM 820 C CA . PRO A 1 117 ? -11.180 -6.182 -1.956 1.00 97.88 117 PRO A CA 1
ATOM 821 C C . PRO A 1 117 ? -12.263 -5.573 -1.064 1.00 97.88 117 PRO A C 1
ATOM 823 O O . PRO A 1 117 ? -12.024 -4.619 -0.329 1.00 97.88 117 PRO A O 1
ATOM 826 N N . THR A 1 118 ? -13.462 -6.153 -1.073 1.00 96.88 118 THR A N 1
ATOM 827 C CA . THR A 1 118 ? -14.526 -5.707 -0.164 1.00 96.88 118 THR A CA 1
ATOM 828 C C . THR A 1 118 ? -14.251 -6.201 1.254 1.00 96.88 118 THR A C 1
ATOM 830 O O . THR A 1 118 ? -14.195 -7.405 1.499 1.00 96.88 118 THR A O 1
ATOM 833 N N . ILE A 1 119 ? -14.134 -5.270 2.202 1.00 96.69 119 ILE A N 1
ATOM 834 C CA . ILE A 1 119 ? -13.919 -5.564 3.621 1.00 96.69 119 ILE A CA 1
ATOM 835 C C . ILE A 1 119 ? -14.986 -4.842 4.441 1.00 96.69 119 ILE A C 1
ATOM 837 O O . ILE A 1 119 ? -15.099 -3.618 4.409 1.00 96.69 119 ILE A O 1
ATOM 841 N N . GLU A 1 120 ? -15.775 -5.599 5.207 1.00 93.81 120 GLU A N 1
ATOM 842 C CA . GLU A 1 120 ? -16.853 -5.028 6.017 1.00 93.81 120 GLU A CA 1
ATOM 843 C C . GLU A 1 120 ? -16.314 -3.966 6.986 1.00 93.81 120 GLU A C 1
ATOM 845 O O . GLU A 1 120 ? -15.378 -4.221 7.752 1.00 93.81 120 GLU A O 1
ATOM 850 N N . GLY A 1 121 ? -16.918 -2.775 6.965 1.00 91.75 121 GLY A N 1
ATOM 851 C CA . GLY A 1 121 ? -16.559 -1.670 7.853 1.00 91.75 121 GLY A CA 1
ATOM 852 C C . GLY A 1 121 ? -15.177 -1.063 7.589 1.00 91.75 121 GLY A C 1
ATOM 853 O O . GLY A 1 121 ? -14.610 -0.476 8.511 1.00 91.75 121 GLY A O 1
ATOM 854 N N . ALA A 1 122 ? -14.630 -1.230 6.382 1.00 94.31 122 ALA A N 1
ATOM 855 C CA . ALA A 1 122 ? -13.380 -0.615 5.949 1.00 94.31 122 ALA A CA 1
ATOM 856 C C . ALA A 1 122 ? -13.570 0.129 4.621 1.00 94.31 122 ALA A C 1
ATOM 858 O O . ALA A 1 122 ? -14.267 -0.360 3.734 1.00 94.31 122 ALA A O 1
ATOM 859 N N . ALA A 1 123 ? -12.922 1.285 4.476 1.00 94.81 123 ALA A N 1
ATOM 860 C CA . ALA A 1 123 ? -12.690 1.874 3.160 1.00 94.81 123 ALA A CA 1
ATOM 861 C C . ALA A 1 123 ? -11.385 1.296 2.605 1.00 94.81 123 ALA A C 1
ATOM 863 O O . ALA A 1 123 ? -10.379 1.273 3.315 1.00 94.81 123 ALA A O 1
ATOM 864 N N . THR A 1 124 ? -11.409 0.802 1.371 1.00 95.94 124 THR A N 1
ATOM 865 C CA . THR A 1 124 ? -10.288 0.075 0.765 1.00 95.94 124 THR A CA 1
ATOM 866 C C . THR A 1 124 ? -9.939 0.655 -0.594 1.00 95.94 124 THR A C 1
ATOM 868 O O . THR A 1 124 ? -10.826 0.830 -1.428 1.00 95.94 124 THR A O 1
ATOM 871 N N . VAL A 1 125 ? -8.652 0.884 -0.828 1.00 96.50 125 VAL A N 1
ATOM 872 C CA . VAL A 1 125 ? -8.099 1.291 -2.124 1.00 96.50 125 VAL A CA 1
ATOM 873 C C . VAL A 1 125 ? -7.061 0.259 -2.531 1.00 96.50 125 VAL A C 1
ATOM 875 O O . VAL A 1 125 ? -6.258 -0.160 -1.698 1.00 96.50 125 VAL A O 1
ATOM 878 N N . ALA A 1 126 ? -7.085 -0.152 -3.793 1.00 97.81 126 ALA A N 1
ATOM 879 C CA . ALA A 1 126 ? -6.039 -0.960 -4.400 1.00 97.81 126 ALA A CA 1
ATOM 880 C C . ALA A 1 126 ? -5.401 -0.161 -5.533 1.00 97.81 126 ALA A C 1
ATOM 882 O O . ALA A 1 126 ? -6.087 0.573 -6.246 1.00 97.81 126 ALA A O 1
ATOM 883 N N . MET A 1 127 ? -4.086 -0.268 -5.656 1.00 97.94 127 MET A N 1
ATOM 884 C CA . MET A 1 127 ? -3.282 0.466 -6.617 1.00 97.94 127 MET A CA 1
ATOM 885 C C . MET A 1 127 ? -2.227 -0.451 -7.207 1.00 97.94 127 MET A C 1
ATOM 887 O O . MET A 1 127 ? -1.632 -1.263 -6.499 1.00 97.94 127 MET A O 1
ATOM 891 N N . THR A 1 128 ? -1.950 -0.240 -8.480 1.00 97.62 128 THR A N 1
ATOM 892 C CA . THR A 1 128 ? -0.782 -0.777 -9.161 1.00 97.62 128 THR A CA 1
ATOM 893 C C . THR A 1 128 ? 0.139 0.383 -9.516 1.00 97.62 128 THR A C 1
ATOM 895 O O . THR A 1 128 ? -0.315 1.409 -10.032 1.00 97.62 128 THR A O 1
ATOM 898 N N . THR A 1 129 ? 1.428 0.220 -9.243 1.00 97.12 129 THR A N 1
ATOM 899 C CA . THR A 1 129 ? 2.458 1.225 -9.490 1.00 97.12 129 THR A CA 1
ATOM 900 C C . THR A 1 129 ? 3.531 0.648 -10.397 1.00 97.12 129 THR A C 1
ATOM 902 O O . THR A 1 129 ? 4.155 -0.356 -10.058 1.00 97.12 129 THR A O 1
ATOM 905 N N . ASP A 1 130 ? 3.783 1.324 -11.514 1.00 95.62 130 ASP A N 1
ATOM 906 C CA . ASP A 1 130 ? 4.926 1.066 -12.385 1.00 95.62 130 ASP A CA 1
ATOM 907 C C . ASP A 1 130 ? 5.927 2.213 -12.234 1.00 95.62 130 ASP A C 1
ATOM 909 O O . ASP A 1 130 ? 5.607 3.372 -12.522 1.00 95.62 130 ASP A O 1
ATOM 913 N N . THR A 1 131 ? 7.140 1.889 -11.790 1.00 94.69 131 THR A N 1
ATOM 914 C CA . THR A 1 131 ? 8.215 2.854 -11.527 1.00 94.69 131 THR A CA 1
ATOM 915 C C . THR A 1 131 ? 9.379 2.592 -12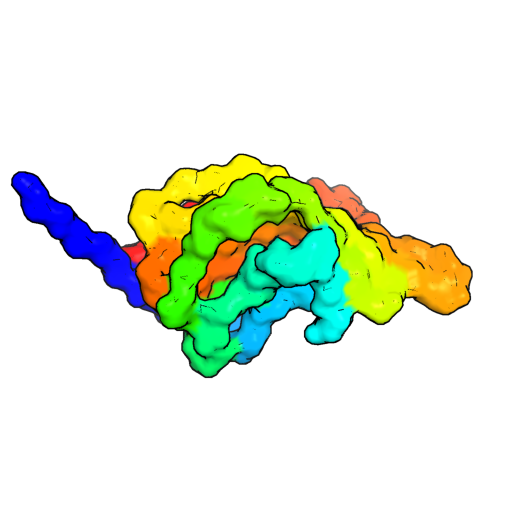.468 1.00 94.69 131 THR A C 1
ATOM 917 O O . THR A 1 131 ? 9.798 1.450 -12.641 1.00 94.69 131 THR A O 1
ATOM 920 N N . THR A 1 132 ? 9.947 3.643 -13.047 1.00 92.69 132 THR A N 1
ATOM 921 C CA . THR A 1 132 ? 11.199 3.593 -13.804 1.00 92.69 132 THR A CA 1
ATOM 922 C C . THR A 1 132 ? 12.240 4.441 -13.096 1.00 92.69 132 THR A C 1
ATOM 924 O O . THR A 1 132 ? 12.006 5.617 -12.833 1.00 92.69 132 THR A O 1
ATOM 927 N N . THR A 1 133 ? 13.397 3.850 -12.814 1.00 88.75 133 THR A N 1
ATOM 928 C CA . THR A 1 133 ? 14.551 4.550 -12.246 1.00 88.75 133 THR A CA 1
ATOM 929 C C . THR A 1 133 ? 15.673 4.591 -13.269 1.00 88.75 133 THR A C 1
ATOM 931 O O . THR A 1 133 ? 16.062 3.542 -13.782 1.00 88.75 133 THR A O 1
ATOM 934 N N . VAL A 1 134 ? 16.229 5.773 -13.533 1.00 86.38 134 VAL A N 1
ATOM 935 C CA . VAL A 1 134 ? 17.320 5.961 -14.502 1.00 86.38 134 VAL A CA 1
ATOM 936 C C . VAL A 1 134 ? 18.602 6.361 -13.780 1.00 86.38 134 VAL A C 1
ATOM 938 O O . VAL A 1 134 ? 18.667 7.413 -13.151 1.00 86.38 134 VAL A O 1
ATOM 941 N N . VAL A 1 135 ? 19.651 5.545 -13.868 1.00 85.25 135 VAL A N 1
ATOM 942 C CA . VAL A 1 135 ? 20.962 5.898 -13.284 1.00 85.25 135 VAL A CA 1
ATOM 943 C C . VAL A 1 135 ? 21.786 6.762 -14.247 1.00 85.25 135 VAL A C 1
ATOM 945 O O . VAL A 1 135 ? 21.507 6.804 -15.441 1.00 85.25 135 VAL A O 1
ATOM 948 N N . GLU A 1 136 ? 22.847 7.416 -13.762 1.00 77.06 136 GLU A N 1
ATOM 949 C CA . GLU A 1 136 ? 23.685 8.349 -14.550 1.00 77.06 136 GLU A CA 1
ATOM 950 C C . GLU A 1 136 ? 24.250 7.759 -15.860 1.00 77.06 136 GLU A C 1
ATOM 952 O O . GLU A 1 136 ? 24.520 8.492 -16.808 1.00 77.06 136 GLU A O 1
ATOM 957 N N . GLY A 1 137 ? 24.402 6.432 -15.936 1.00 77.94 137 GLY A N 1
ATOM 958 C CA . GLY A 1 137 ? 24.830 5.718 -17.144 1.00 77.94 137 GLY A CA 1
ATOM 959 C C . GLY A 1 137 ? 23.727 5.461 -18.181 1.00 77.94 137 GLY A C 1
ATOM 960 O O . GLY A 1 137 ? 24.008 4.838 -19.202 1.00 77.94 137 GLY A O 1
ATOM 961 N N . GLY A 1 138 ? 22.487 5.891 -17.925 1.00 78.25 138 GLY A N 1
ATOM 962 C CA . GLY A 1 138 ? 21.321 5.659 -18.784 1.00 78.25 138 GLY A CA 1
ATOM 963 C C . GLY A 1 138 ? 20.679 4.276 -18.638 1.00 78.25 138 GLY A C 1
ATOM 964 O O . GLY A 1 138 ? 19.755 3.964 -19.379 1.00 78.25 138 GLY A O 1
ATOM 965 N N . THR A 1 139 ? 21.150 3.436 -17.708 1.00 82.81 139 THR A N 1
ATOM 966 C CA . THR A 1 139 ? 20.492 2.158 -17.406 1.00 82.81 139 THR A CA 1
ATOM 967 C C . THR A 1 139 ? 19.170 2.417 -16.691 1.00 82.81 139 THR A C 1
ATOM 969 O O . THR A 1 139 ? 19.133 3.138 -15.692 1.00 82.81 139 THR A O 1
ATOM 972 N N . GLU A 1 140 ? 18.110 1.791 -17.189 1.00 87.44 140 GLU A N 1
ATOM 973 C CA . GLU A 1 140 ? 16.773 1.860 -16.610 1.00 87.44 140 GLU A CA 1
ATOM 974 C C . GLU A 1 140 ? 16.477 0.599 -15.795 1.00 87.44 140 GLU A C 1
ATOM 976 O O . GLU A 1 140 ? 16.736 -0.525 -16.235 1.00 87.44 140 GLU A O 1
ATOM 981 N N . THR A 1 141 ? 15.906 0.792 -14.610 1.00 86.25 141 THR A N 1
ATOM 982 C CA . THR A 1 141 ? 15.317 -0.276 -13.802 1.00 86.25 141 THR A CA 1
ATOM 983 C C . THR A 1 141 ? 13.819 -0.041 -13.732 1.00 86.25 141 THR A C 1
ATOM 985 O O . THR A 1 141 ? 13.386 1.004 -13.249 1.00 86.25 141 THR A O 1
ATOM 988 N N . HIS A 1 142 ? 13.031 -1.019 -14.172 1.00 88.81 142 HIS A N 1
ATOM 989 C CA . HIS A 1 142 ? 11.577 -0.980 -14.037 1.00 88.81 142 HIS A CA 1
ATOM 990 C C . HIS A 1 142 ? 11.153 -1.806 -12.830 1.00 88.81 142 HIS A C 1
ATOM 992 O O . HIS A 1 142 ? 11.464 -2.993 -12.769 1.00 88.81 142 HIS A O 1
ATOM 998 N N . SER A 1 143 ? 10.440 -1.187 -11.898 1.00 88.69 143 SER A N 1
ATOM 999 C CA . SER A 1 143 ? 9.813 -1.838 -10.751 1.00 88.69 143 SER A CA 1
ATOM 1000 C C . SER A 1 143 ? 8.298 -1.843 -10.920 1.00 88.69 143 SER A C 1
ATOM 1002 O O . SER A 1 143 ? 7.733 -0.957 -11.561 1.00 88.69 143 SER A O 1
ATOM 1004 N N . HIS A 1 144 ? 7.654 -2.841 -10.326 1.00 94.31 144 HIS A N 1
ATOM 1005 C CA . HIS A 1 144 ? 6.207 -2.984 -10.305 1.00 94.31 144 HIS A CA 1
ATOM 1006 C C . HIS A 1 144 ? 5.755 -3.320 -8.889 1.00 94.31 144 HIS A C 1
ATOM 1008 O O . HIS A 1 144 ? 6.361 -4.179 -8.239 1.00 94.31 144 HIS A O 1
ATOM 1014 N N . ALA A 1 145 ? 4.691 -2.675 -8.423 1.00 96.56 145 ALA A N 1
ATOM 1015 C CA . ALA A 1 145 ? 4.112 -2.959 -7.123 1.00 96.56 145 ALA A CA 1
ATOM 1016 C C . ALA A 1 145 ? 2.583 -2.972 -7.154 1.00 96.56 145 ALA A C 1
ATOM 1018 O O . ALA A 1 145 ? 1.967 -2.073 -7.718 1.00 96.56 145 ALA A O 1
ATOM 1019 N N . ASP A 1 146 ? 1.987 -3.935 -6.459 1.00 97.88 146 ASP A N 1
ATOM 1020 C CA . ASP A 1 146 ? 0.556 -3.977 -6.172 1.00 97.88 146 ASP A CA 1
ATOM 1021 C C . ASP A 1 146 ? 0.338 -3.698 -4.687 1.00 97.88 146 ASP A C 1
ATOM 1023 O O . ASP A 1 146 ? 0.898 -4.366 -3.818 1.00 97.88 146 ASP A O 1
ATOM 1027 N N . THR A 1 147 ? -0.447 -2.674 -4.373 1.00 98.19 147 THR A N 1
ATOM 1028 C CA . THR A 1 147 ? -0.672 -2.198 -3.006 1.00 98.19 147 THR A CA 1
ATOM 1029 C C . 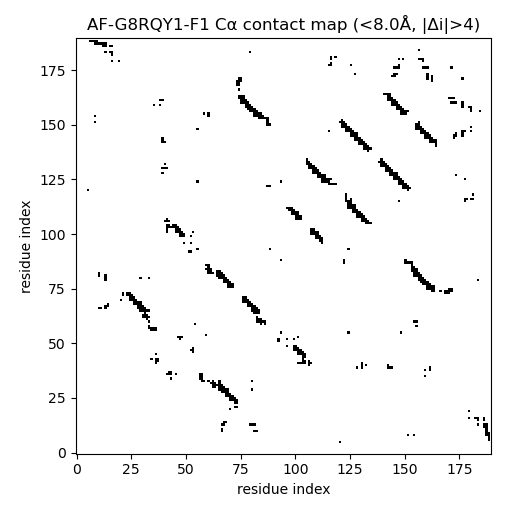THR A 1 147 ? -2.152 -2.119 -2.702 1.00 98.19 147 THR A C 1
ATOM 1031 O O . THR A 1 147 ? -2.927 -1.588 -3.488 1.00 98.19 147 THR A O 1
ATOM 1034 N N . VAL A 1 148 ? -2.535 -2.569 -1.514 1.00 98.44 148 VAL A N 1
ATOM 1035 C CA . VAL A 1 148 ? -3.871 -2.386 -0.956 1.00 98.44 148 VAL A CA 1
ATOM 1036 C C . VAL A 1 148 ? -3.751 -1.629 0.360 1.00 98.44 148 VAL A C 1
ATOM 1038 O O . VAL A 1 148 ? -2.927 -1.968 1.209 1.00 98.44 148 VAL A O 1
ATOM 1041 N N . VAL A 1 149 ? -4.597 -0.622 0.548 1.00 97.44 149 VAL A N 1
ATOM 1042 C CA . VAL A 1 149 ? -4.709 0.159 1.783 1.00 97.44 149 VAL A CA 1
ATOM 1043 C C . VAL A 1 149 ? -6.129 0.018 2.317 1.00 97.44 149 VAL A C 1
ATOM 1045 O O . VAL A 1 149 ? -7.095 0.267 1.597 1.00 97.44 149 VAL A O 1
ATOM 1048 N N . ALA A 1 150 ? -6.268 -0.380 3.580 1.00 97.06 150 ALA A N 1
ATOM 1049 C CA . ALA A 1 150 ? -7.549 -0.490 4.268 1.00 97.06 150 ALA A CA 1
ATOM 1050 C C . ALA A 1 150 ? -7.601 0.458 5.472 1.00 97.06 150 ALA A C 1
ATOM 1052 O O . ALA A 1 150 ? -6.819 0.332 6.415 1.00 97.06 150 ALA A O 1
ATOM 1053 N N . HIS A 1 151 ? -8.567 1.373 5.471 1.00 95.62 151 HIS A N 1
ATOM 1054 C CA . HIS A 1 151 ? -8.846 2.287 6.576 1.00 95.62 151 HIS A CA 1
ATOM 1055 C C . HIS A 1 151 ? -9.919 1.677 7.489 1.00 95.62 151 HIS A C 1
ATOM 1057 O O . HIS A 1 151 ? -11.088 1.545 7.118 1.00 95.62 151 HIS A O 1
ATOM 1063 N N . LEU A 1 152 ? -9.513 1.298 8.701 1.00 93.75 152 LEU A N 1
ATOM 1064 C CA . LEU A 1 152 ? -10.297 0.610 9.725 1.00 93.75 152 LEU A CA 1
ATOM 1065 C C . LEU A 1 152 ? -10.528 1.521 10.937 1.00 93.75 152 LEU A C 1
ATOM 1067 O O . LEU A 1 152 ? -9.806 1.416 11.925 1.00 93.75 152 LEU A O 1
ATOM 1071 N N . ARG A 1 153 ? -11.558 2.375 10.913 1.00 86.69 153 ARG A N 1
ATOM 1072 C CA . ARG A 1 153 ? -11.864 3.358 11.980 1.00 86.69 153 ARG A CA 1
ATOM 1073 C C . ARG A 1 153 ? -10.652 4.208 12.397 1.00 86.69 153 ARG A C 1
ATOM 1075 O O . ARG A 1 153 ? -10.499 5.300 11.881 1.00 86.69 153 ARG A O 1
ATOM 1082 N N . ASN A 1 154 ? -9.853 3.718 13.345 1.00 92.56 154 ASN A N 1
ATOM 1083 C CA . ASN A 1 154 ? -8.671 4.359 13.920 1.00 92.56 154 ASN A CA 1
ATOM 1084 C C . ASN A 1 154 ? -7.347 3.678 13.524 1.00 92.56 154 ASN A C 1
ATOM 1086 O O . ASN A 1 154 ? -6.333 3.892 14.179 1.00 92.56 154 ASN A O 1
ATOM 1090 N N . HIS A 1 155 ? -7.359 2.810 12.513 1.00 95.88 155 HIS A N 1
ATOM 1091 C CA . HIS A 1 155 ? -6.171 2.139 11.998 1.00 95.88 155 HIS A CA 1
ATOM 1092 C C . HIS A 1 155 ? -6.122 2.215 10.475 1.00 95.88 155 HIS A C 1
ATOM 1094 O O . HIS A 1 155 ? -7.157 2.216 9.809 1.00 95.88 155 HIS A O 1
ATOM 1100 N N . VAL A 1 156 ? -4.913 2.186 9.932 1.00 96.31 156 VAL A N 1
ATOM 1101 C CA . VAL A 1 156 ? -4.637 1.940 8.519 1.00 96.31 156 VAL A CA 1
ATOM 1102 C C . VAL A 1 156 ? -3.825 0.658 8.417 1.00 96.31 156 VAL A C 1
ATOM 1104 O O . VAL A 1 156 ? -2.880 0.452 9.178 1.00 96.31 156 VAL A O 1
ATOM 1107 N N . VAL A 1 157 ? -4.216 -0.211 7.492 1.00 97.56 157 VAL A N 1
ATOM 1108 C CA . VAL A 1 157 ? -3.484 -1.426 7.134 1.00 97.56 157 VAL A CA 1
ATOM 1109 C C . VAL A 1 157 ? -2.992 -1.261 5.709 1.00 97.56 157 VAL A C 1
ATOM 1111 O O . VAL A 1 157 ? -3.780 -0.908 4.834 1.00 97.56 157 VAL A O 1
ATOM 1114 N N . VAL A 1 158 ? -1.713 -1.526 5.473 1.00 98.00 158 VAL A N 1
ATOM 1115 C CA . VAL A 1 158 ? -1.120 -1.505 4.134 1.00 98.00 158 VAL A CA 1
ATOM 1116 C C . VAL A 1 158 ? -0.550 -2.881 3.844 1.00 98.00 158 VAL A C 1
ATOM 1118 O O . VAL A 1 158 ? 0.227 -3.411 4.639 1.00 98.00 158 VAL A O 1
ATOM 1121 N N . VAL A 1 159 ? -0.931 -3.439 2.701 1.00 98.50 159 VAL A N 1
ATOM 1122 C CA . VAL A 1 159 ? -0.272 -4.588 2.084 1.00 98.50 159 VAL A CA 1
ATOM 1123 C C . VAL A 1 159 ? 0.337 -4.111 0.778 1.00 98.50 159 VAL A C 1
ATOM 1125 O O . VAL A 1 159 ? -0.358 -3.493 -0.020 1.00 98.50 159 VAL A O 1
ATOM 1128 N N . SER A 1 160 ? 1.618 -4.380 0.553 1.00 97.88 160 SER A N 1
ATOM 1129 C CA . SER A 1 160 ? 2.295 -4.056 -0.705 1.00 97.88 160 SER A CA 1
ATOM 1130 C C . SER A 1 160 ? 3.115 -5.244 -1.172 1.00 97.88 160 SER A C 1
ATOM 1132 O O . SER A 1 160 ? 3.774 -5.901 -0.369 1.00 97.88 160 SER A O 1
ATOM 1134 N N . VAL A 1 161 ? 3.062 -5.531 -2.464 1.00 97.06 161 VAL A N 1
ATOM 1135 C CA . VAL A 1 161 ? 3.814 -6.599 -3.109 1.00 97.06 161 VAL A CA 1
ATOM 1136 C C . VAL A 1 161 ? 4.659 -5.968 -4.194 1.00 97.06 161 VAL A C 1
ATOM 1138 O O . VAL A 1 161 ? 4.126 -5.465 -5.176 1.00 97.06 161 VAL A O 1
ATOM 1141 N N . VAL A 1 162 ? 5.972 -5.980 -4.006 1.00 95.25 162 VAL A N 1
ATOM 1142 C CA . VAL A 1 162 ? 6.943 -5.394 -4.928 1.00 95.25 162 VAL A CA 1
ATOM 1143 C C . VAL A 1 162 ? 7.616 -6.522 -5.688 1.00 95.25 162 VAL A C 1
ATOM 1145 O O . VAL A 1 162 ? 8.245 -7.403 -5.100 1.00 95.25 162 VAL A O 1
ATOM 1148 N N . THR A 1 163 ? 7.487 -6.507 -7.006 1.00 89.06 163 THR A N 1
ATOM 1149 C CA . THR A 1 163 ? 8.119 -7.503 -7.867 1.00 89.06 163 THR A CA 1
ATOM 1150 C C . THR A 1 163 ? 9.597 -7.176 -8.062 1.00 89.06 163 THR A C 1
ATOM 1152 O O . THR A 1 163 ? 9.940 -6.059 -8.444 1.00 89.06 163 THR A O 1
ATOM 1155 N N . ASP A 1 164 ? 10.461 -8.182 -7.903 1.00 74.25 164 ASP A N 1
ATOM 1156 C CA . ASP A 1 164 ? 11.876 -8.081 -8.270 1.00 74.25 164 ASP A CA 1
ATOM 1157 C C . ASP A 1 164 ? 12.066 -8.070 -9.807 1.00 74.25 164 ASP A C 1
ATOM 1159 O O . ASP A 1 164 ? 11.662 -9.030 -10.487 1.00 74.25 164 ASP A O 1
ATOM 1163 N N . PRO A 1 165 ? 12.661 -7.013 -10.389 1.00 70.94 165 PRO A N 1
ATOM 1164 C CA . PRO A 1 165 ? 12.878 -6.922 -11.827 1.00 70.94 165 PRO A CA 1
ATOM 1165 C C . PRO A 1 165 ? 13.778 -8.054 -12.336 1.00 70.94 165 PRO A C 1
ATOM 1167 O O . PRO A 1 165 ? 14.907 -8.235 -11.892 1.00 70.94 165 PRO A O 1
ATOM 1170 N N . GLY A 1 166 ? 13.301 -8.811 -13.326 1.00 70.81 166 GLY A N 1
ATOM 1171 C CA . GLY A 1 166 ? 14.096 -9.868 -13.964 1.00 70.81 166 GLY A CA 1
ATOM 1172 C C . GLY A 1 166 ? 14.128 -11.211 -13.224 1.00 70.81 166 GLY A C 1
ATOM 1173 O O . GLY A 1 166 ? 14.829 -12.119 -13.674 1.00 70.81 166 GLY A O 1
ATOM 1174 N N . SER A 1 167 ? 13.353 -11.382 -12.145 1.00 72.75 167 SER A N 1
ATOM 1175 C CA . SER A 1 167 ? 13.181 -12.691 -11.504 1.00 72.75 167 SER A CA 1
ATOM 1176 C C . SER A 1 167 ? 12.593 -13.718 -12.490 1.00 72.75 167 SER A C 1
ATOM 1178 O O . SER A 1 167 ? 11.623 -13.409 -13.186 1.00 72.75 167 SER A O 1
ATOM 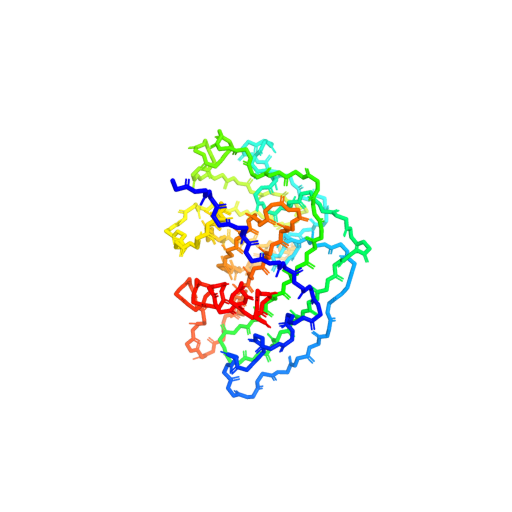1180 N N . PRO A 1 168 ? 13.130 -14.953 -12.558 1.00 76.62 168 PRO A N 1
ATOM 1181 C CA . PRO A 1 168 ? 12.582 -16.008 -13.413 1.00 76.62 168 PRO A CA 1
ATOM 1182 C C . PRO A 1 168 ? 11.301 -16.637 -12.839 1.00 76.62 168 PRO A C 1
ATOM 1184 O O . PRO A 1 168 ? 10.659 -17.442 -13.514 1.00 76.62 168 PRO A O 1
ATOM 1187 N N . ASN A 1 169 ? 10.948 -16.317 -11.591 1.00 79.25 169 ASN A N 1
ATOM 1188 C CA . ASN A 1 169 ? 9.778 -16.867 -10.916 1.00 79.25 169 ASN A CA 1
ATOM 1189 C C . ASN A 1 169 ? 8.494 -16.131 -11.336 1.00 79.25 169 ASN A C 1
ATOM 1191 O O . ASN A 1 169 ? 8.543 -14.931 -11.623 1.00 79.25 169 ASN A O 1
ATOM 1195 N N . PRO A 1 170 ? 7.329 -16.807 -11.326 1.00 83.00 170 PRO A N 1
ATOM 1196 C CA . PRO A 1 170 ? 6.046 -16.131 -11.458 1.00 83.00 170 PRO A CA 1
ATOM 1197 C C . PRO A 1 170 ? 5.908 -15.027 -10.408 1.00 83.00 170 PRO A C 1
ATOM 1199 O O . PRO A 1 170 ? 6.234 -15.228 -9.238 1.00 83.00 170 PRO A O 1
ATOM 1202 N N . ARG A 1 171 ? 5.436 -13.859 -10.840 1.00 85.31 171 ARG A N 1
ATOM 1203 C CA . ARG A 1 171 ? 5.269 -12.696 -9.968 1.00 85.31 171 ARG A CA 1
ATOM 1204 C C . ARG A 1 171 ? 4.095 -12.912 -9.024 1.00 85.31 171 ARG A C 1
ATOM 1206 O O . ARG A 1 171 ? 3.039 -13.368 -9.467 1.00 85.31 171 ARG A O 1
ATOM 1213 N N . LEU A 1 172 ? 4.262 -12.532 -7.760 1.00 91.06 172 LEU A N 1
ATOM 1214 C CA . LEU A 1 172 ? 3.103 -12.222 -6.932 1.00 91.06 172 LEU A CA 1
ATOM 1215 C C . LEU A 1 172 ? 2.493 -10.921 -7.464 1.00 91.06 172 LEU A C 1
ATOM 1217 O O . LEU A 1 172 ? 3.228 -9.997 -7.804 1.00 91.06 172 LEU A O 1
ATOM 1221 N N . GLY A 1 173 ? 1.169 -10.870 -7.575 1.00 90.75 173 GLY A N 1
ATOM 1222 C CA . GLY A 1 173 ? 0.467 -9.719 -8.148 1.00 90.75 173 GLY A CA 1
ATOM 1223 C C . GLY A 1 173 ? -0.766 -9.315 -7.349 1.00 90.75 173 GLY A C 1
ATOM 1224 O O . GLY A 1 173 ? -0.993 -9.810 -6.242 1.00 90.75 173 GLY A O 1
ATOM 1225 N N . ALA A 1 174 ? -1.585 -8.451 -7.944 1.00 95.44 174 ALA A N 1
ATOM 1226 C CA . ALA A 1 174 ? -2.765 -7.845 -7.328 1.00 95.44 174 ALA A CA 1
ATOM 1227 C C . ALA A 1 174 ? -3.700 -8.837 -6.618 1.00 95.44 174 ALA A C 1
ATOM 1229 O O . ALA A 1 174 ? -4.164 -8.546 -5.518 1.00 95.44 174 ALA A O 1
ATOM 1230 N N . ASP A 1 175 ? -3.942 -10.023 -7.187 1.00 96.50 175 ASP A N 1
ATOM 1231 C CA . ASP A 1 175 ? -4.802 -11.038 -6.561 1.00 96.50 175 ASP A CA 1
ATOM 1232 C C . ASP A 1 175 ? -4.249 -11.506 -5.208 1.00 96.50 175 ASP A C 1
ATOM 1234 O O . ASP A 1 175 ? -4.990 -11.586 -4.226 1.00 96.50 175 ASP A O 1
ATOM 1238 N N . PHE A 1 176 ? -2.934 -11.733 -5.127 1.00 97.25 176 PHE A N 1
ATOM 1239 C CA . PHE A 1 176 ? -2.269 -12.092 -3.877 1.00 97.25 176 PHE A CA 1
ATOM 1240 C C . PHE A 1 176 ? -2.331 -10.938 -2.869 1.00 97.25 176 PHE A C 1
ATOM 1242 O O . PHE A 1 176 ? -2.660 -11.161 -1.706 1.00 97.25 176 PHE A O 1
ATOM 1249 N N . ALA A 1 177 ? -2.073 -9.699 -3.303 1.00 98.19 177 ALA A N 1
ATOM 1250 C CA . ALA A 1 177 ? -2.155 -8.523 -2.432 1.00 98.19 177 ALA A CA 1
ATOM 1251 C C . ALA A 1 177 ? -3.577 -8.325 -1.862 1.00 98.19 177 ALA A C 1
ATOM 1253 O O . ALA A 1 177 ? -3.746 -8.071 -0.666 1.00 98.19 177 ALA A O 1
ATOM 1254 N N . ASN A 1 178 ? -4.601 -8.502 -2.701 1.00 98.62 178 ASN A N 1
ATOM 1255 C CA . ASN A 1 178 ? -6.012 -8.412 -2.330 1.00 98.62 178 ASN A CA 1
ATOM 1256 C C . ASN A 1 178 ? -6.413 -9.494 -1.322 1.00 98.62 178 ASN A C 1
ATOM 1258 O O . ASN A 1 178 ? -7.018 -9.186 -0.292 1.00 98.62 178 ASN A O 1
ATOM 1262 N N . GLU A 1 179 ? -6.062 -10.753 -1.586 1.00 98.56 179 GLU A N 1
ATOM 1263 C CA . GLU A 1 179 ? -6.349 -11.862 -0.676 1.00 98.56 179 GLU A CA 1
ATOM 1264 C C . GLU A 1 179 ? -5.614 -11.692 0.660 1.00 98.56 179 GLU A C 1
ATOM 1266 O O . GLU A 1 179 ? -6.221 -11.820 1.729 1.00 98.56 179 GLU A O 1
ATOM 1271 N N . LEU A 1 180 ? -4.331 -11.324 0.617 1.00 98.75 180 LEU A N 1
ATOM 1272 C CA . LEU A 1 180 ? -3.533 -11.082 1.813 1.00 98.75 180 LEU A CA 1
ATOM 1273 C C . LEU A 1 180 ? -4.102 -9.934 2.652 1.00 98.75 180 LEU A C 1
ATOM 1275 O O . LEU A 1 180 ? -4.139 -10.048 3.877 1.00 98.75 180 LEU A O 1
ATOM 1279 N N . MET A 1 181 ? -4.605 -8.858 2.039 1.00 98.81 181 MET A N 1
ATOM 1280 C CA . MET A 1 181 ? -5.278 -7.784 2.773 1.00 98.81 181 MET A CA 1
ATOM 1281 C C . MET A 1 181 ? -6.516 -8.301 3.521 1.00 98.81 181 MET A C 1
ATOM 1283 O O . MET A 1 181 ? -6.675 -8.028 4.714 1.00 98.81 181 MET A O 1
ATOM 1287 N N . VAL A 1 182 ? -7.371 -9.094 2.867 1.00 98.75 182 VAL A N 1
ATOM 1288 C CA . VAL A 1 182 ? -8.564 -9.681 3.506 1.00 98.75 182 VAL A CA 1
ATOM 1289 C C . VAL A 1 182 ? -8.171 -10.528 4.718 1.00 98.75 182 VAL A C 1
ATOM 1291 O O . VAL A 1 182 ? -8.731 -10.356 5.806 1.00 98.75 182 VAL A O 1
ATOM 1294 N N . LYS A 1 183 ? -7.176 -11.405 4.560 1.00 98.62 183 LYS A N 1
ATOM 1295 C CA . LYS A 1 183 ? -6.698 -12.287 5.634 1.00 98.62 183 LYS A CA 1
ATOM 1296 C C . LYS A 1 183 ? -6.003 -11.518 6.757 1.00 98.62 183 LYS A C 1
ATOM 1298 O O . LYS A 1 183 ? -6.223 -11.815 7.931 1.00 98.62 183 LYS A O 1
ATOM 1303 N N . THR A 1 184 ? -5.259 -10.467 6.422 1.00 98.69 184 THR A N 1
ATOM 1304 C CA . THR A 1 184 ? -4.624 -9.571 7.397 1.00 98.69 184 THR A CA 1
ATOM 1305 C C . THR A 1 184 ? -5.670 -8.873 8.260 1.00 98.69 184 THR A C 1
ATOM 1307 O O . THR A 1 184 ? -5.585 -8.912 9.489 1.00 98.69 184 THR A O 1
ATOM 1310 N N . VAL A 1 185 ? -6.712 -8.289 7.659 1.00 98.44 185 VAL A N 1
ATOM 1311 C CA . VAL A 1 185 ? -7.790 -7.646 8.429 1.00 98.44 185 VAL A CA 1
ATOM 1312 C C . VAL A 1 185 ? -8.558 -8.662 9.275 1.00 98.44 185 VAL A C 1
ATOM 1314 O O . VAL A 1 185 ? -8.898 -8.361 10.423 1.00 98.44 185 VAL A O 1
ATOM 1317 N N . ALA A 1 186 ? -8.805 -9.868 8.759 1.00 97.75 186 ALA A N 1
ATOM 1318 C CA . ALA A 1 186 ? -9.432 -10.935 9.534 1.00 97.75 186 ALA A CA 1
ATOM 1319 C C . ALA A 1 186 ? -8.599 -11.295 10.777 1.00 97.75 186 ALA A C 1
ATOM 1321 O O . ALA A 1 186 ? -9.136 -11.307 11.886 1.00 97.75 186 ALA A O 1
ATOM 1322 N N . ALA A 1 187 ? -7.285 -11.483 10.621 1.00 97.94 187 ALA A N 1
ATOM 1323 C CA . ALA A 1 187 ? -6.365 -11.769 11.720 1.00 97.94 187 ALA A CA 1
ATOM 1324 C C . ALA A 1 187 ? -6.324 -10.650 12.773 1.00 97.94 187 ALA A C 1
ATOM 1326 O O . ALA A 1 187 ? -6.321 -10.917 13.978 1.00 97.94 187 ALA A O 1
ATOM 1327 N N . LEU A 1 188 ? -6.335 -9.387 12.339 1.00 97.75 188 LEU A N 1
ATOM 1328 C CA . LEU A 1 188 ? -6.360 -8.228 13.234 1.00 97.75 188 LEU A CA 1
ATOM 1329 C C . LEU A 1 188 ? -7.636 -8.168 14.087 1.00 97.75 188 LEU A C 1
ATOM 1331 O O . LEU A 1 188 ? -7.586 -7.698 15.226 1.00 97.75 188 LEU A O 1
ATOM 1335 N N . ARG A 1 189 ? -8.763 -8.665 13.565 1.00 96.44 189 ARG A N 1
ATOM 1336 C CA . ARG A 1 189 ? -10.082 -8.647 14.221 1.00 96.44 189 ARG A CA 1
ATOM 1337 C C . ARG A 1 189 ? -10.380 -9.879 15.086 1.00 96.44 189 ARG A C 1
ATOM 1339 O O . ARG A 1 189 ? -11.331 -9.835 15.862 1.00 96.44 189 ARG A O 1
ATOM 1346 N N . SER A 1 190 ? -9.600 -10.958 14.965 1.00 91.94 190 SER A N 1
ATOM 1347 C CA . SER A 1 190 ? -9.872 -12.274 15.585 1.00 91.94 190 SER A CA 1
ATOM 1348 C C . SER A 1 190 ? -9.195 -12.487 16.932 1.00 91.94 190 SER A C 1
ATOM 1350 O O . SER A 1 190 ? -7.961 -12.705 16.939 1.00 91.94 190 SER A O 1
#

Organism: Mycolicibacterium rhodes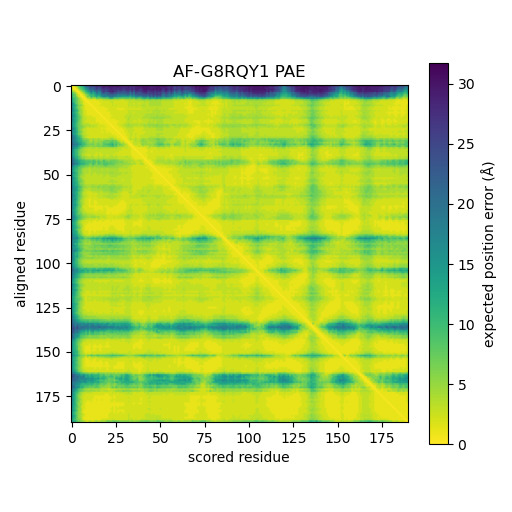iae (strain NBB3) (NCBI:txid710685)

pLDDT: mean 91.46, std 9.61, range [40.47, 98.81]

Nearest PDB structures (foldseek):
  8z9d-assembly1_PP  TM=5.273E-01  e=6.376E-03  Spinacia oleracea
  4gn2-assembly1_A  TM=4.534E-01  e=3.042E-02  Pseudomonas aeruginosa
  3lyd-assembly1_A  TM=3.458E-01  e=3.351E-01  Jonesia denitrificans DSM 20603
  3ohn-assembly1_A  TM=3.649E-01  e=2.641E+00  Escherichia coli

Foldseek 3Di:
DPPPDPFAFAQVLLVVLVVLDPPPWDKDKDAFADQQVVVQVADPPKAKVVRLLVCVRGPDFDRRQKTWMWIQDFQFIKTKIKGFAPDADDVVSLVVPQKIWIDHDQKIKIKHWDDAADDPQKDKTKIKMWMWGQDPVRDIDIKIKIKMWIGHNGMIMIIMTIGDPPRPGHHDDNVSSRVSVRVSRVSRRD